Protein AF-A0A9D5G4S2-F1 (afdb_monomer_lite)

Foldseek 3Di:
DDDDDDDDDPPPPDDPPPPPPPPPPDPVFWDFPVVLLVVLQWDWDQDVVQCWIWTDAQPWIKIAHAPDQWIAIPNDIDGAPDDRWHDDPNTTIHGPSNSVVVNVSCVVGDNDPDPDDWDADDADAFFFGTWDWDDRPPFQKIKIKGFHHAFWKKKKWKWFALDPPDDIDTQFIDIWTAHRRRIIIDMTGNDPPDGPGQKMKMWMGTDPDPGTDIDIDGDDDDPVPPDDVVNVPDPDD

pLDDT: mean 72.06, std 18.7, range [35.31, 95.88]

Radius of gyration: 28.54 Å; chains: 1; bounding box: 60×88×101 Å

Structure (mmCIF, N/CA/C/O backbone):
data_AF-A0A9D5G4S2-F1
#
_entry.id   AF-A0A9D5G4S2-F1
#
loop_
_atom_site.group_PDB
_atom_site.id
_atom_site.type_symbol
_atom_site.label_atom_id
_atom_site.label_alt_id
_atom_site.label_comp_id
_atom_site.label_asym_id
_atom_site.label_entity_id
_atom_site.label_seq_id
_atom_site.pdbx_PDB_ins_code
_atom_site.Cartn_x
_atom_site.Cartn_y
_atom_site.Cartn_z
_atom_site.occupancy
_atom_site.B_iso_or_equiv
_atom_site.auth_seq_id
_atom_site.auth_comp_id
_atom_site.auth_asym_id
_atom_site.auth_atom_id
_atom_site.pdbx_PDB_model_num
ATOM 1 N N . MET A 1 1 ? 38.090 -45.562 -79.564 1.00 37.50 1 MET A N 1
ATOM 2 C CA . MET A 1 1 ? 38.486 -44.226 -79.054 1.00 37.50 1 MET A CA 1
ATOM 3 C C . MET A 1 1 ? 37.208 -43.396 -78.975 1.00 37.50 1 MET A C 1
ATOM 5 O O . MET A 1 1 ? 36.540 -43.338 -79.986 1.00 37.50 1 MET A O 1
ATOM 9 N N . ASN A 1 2 ? 36.729 -42.796 -77.885 1.00 40.62 2 ASN A N 1
ATOM 10 C CA . ASN A 1 2 ? 37.206 -42.615 -76.518 1.00 40.62 2 ASN A CA 1
ATOM 11 C C . ASN A 1 2 ? 36.000 -42.245 -75.615 1.00 40.62 2 ASN A C 1
ATOM 13 O O . ASN A 1 2 ? 35.209 -41.401 -76.009 1.00 40.62 2 ASN A O 1
ATOM 17 N N . ARG A 1 3 ? 35.988 -42.816 -74.396 1.00 41.66 3 ARG A N 1
ATOM 18 C CA . ARG A 1 3 ? 35.534 -42.274 -73.085 1.00 41.66 3 ARG A CA 1
ATOM 19 C C . ARG A 1 3 ? 34.024 -42.013 -72.869 1.00 41.66 3 ARG A C 1
ATOM 21 O O . ARG A 1 3 ? 33.430 -41.198 -73.550 1.00 41.66 3 ARG A O 1
ATOM 28 N N . LEU A 1 4 ? 33.329 -42.760 -71.992 1.00 54.97 4 LEU A N 1
ATOM 29 C CA . LEU A 1 4 ? 33.328 -42.729 -70.504 1.00 54.97 4 LEU A CA 1
ATOM 30 C C . LEU A 1 4 ? 33.087 -41.334 -69.919 1.00 54.97 4 LEU A C 1
ATOM 32 O O . LEU A 1 4 ? 33.991 -40.518 -70.033 1.00 54.97 4 LEU A O 1
ATOM 36 N N . THR A 1 5 ? 31.968 -41.122 -69.206 1.00 49.06 5 THR A N 1
ATOM 37 C CA . THR A 1 5 ? 31.832 -40.678 -67.783 1.00 49.06 5 THR A CA 1
ATOM 38 C C . THR A 1 5 ? 30.393 -40.180 -67.517 1.00 49.06 5 THR A C 1
ATOM 40 O O . THR A 1 5 ? 29.834 -39.498 -68.362 1.00 49.06 5 THR A O 1
ATOM 43 N N . ARG A 1 6 ? 29.669 -40.739 -66.522 1.00 45.88 6 ARG A N 1
ATOM 44 C CA . ARG A 1 6 ? 29.414 -40.194 -65.153 1.00 45.88 6 ARG A CA 1
ATOM 45 C C . ARG A 1 6 ? 28.646 -38.853 -65.192 1.00 45.88 6 ARG A C 1
ATOM 47 O O . ARG A 1 6 ? 28.987 -38.003 -65.987 1.00 45.88 6 ARG A O 1
ATOM 54 N N . SER A 1 7 ? 27.644 -38.531 -64.381 1.00 42.78 7 SER A N 1
ATOM 55 C CA . SER A 1 7 ? 27.222 -38.979 -63.056 1.00 42.78 7 SER A CA 1
ATOM 56 C C . SER A 1 7 ? 25.805 -38.450 -62.786 1.00 42.78 7 SER A C 1
ATOM 58 O O . SER A 1 7 ? 25.340 -37.520 -63.438 1.00 42.78 7 SER A O 1
ATOM 60 N N . ALA A 1 8 ? 25.161 -39.043 -61.785 1.00 54.41 8 ALA A N 1
ATOM 61 C CA . ALA A 1 8 ? 23.884 -38.647 -61.210 1.00 54.41 8 ALA A CA 1
ATOM 62 C C . ALA A 1 8 ? 23.871 -37.223 -60.622 1.00 54.41 8 ALA A C 1
ATOM 64 O O . ALA A 1 8 ? 24.882 -36.750 -60.109 1.00 54.41 8 ALA A O 1
ATOM 65 N N . ALA A 1 9 ? 22.682 -36.620 -60.571 1.00 49.28 9 ALA A N 1
ATOM 66 C CA . ALA A 1 9 ? 22.306 -35.668 -59.530 1.00 49.28 9 ALA A CA 1
ATOM 67 C C . ALA A 1 9 ? 20.789 -35.773 -59.304 1.00 49.28 9 ALA A C 1
ATOM 69 O O . ALA A 1 9 ? 19.988 -35.183 -60.021 1.00 49.28 9 ALA A O 1
ATOM 70 N N . ILE A 1 10 ? 20.399 -36.593 -58.328 1.00 56.16 10 ILE A N 1
ATOM 71 C CA . ILE A 1 10 ? 19.044 -36.607 -57.773 1.00 56.16 10 ILE A CA 1
ATOM 72 C C . ILE A 1 10 ? 18.965 -35.387 -56.854 1.00 56.16 10 ILE A C 1
ATOM 74 O O . ILE A 1 10 ? 19.546 -35.378 -55.770 1.00 56.16 10 ILE A O 1
ATOM 78 N N . THR A 1 11 ? 18.304 -34.327 -57.311 1.00 52.91 11 THR A N 1
ATOM 79 C CA . THR A 1 11 ? 18.038 -33.134 -56.504 1.00 52.91 11 THR A CA 1
ATOM 80 C C . THR A 1 11 ? 16.869 -33.426 -55.568 1.00 52.91 11 THR A C 1
ATOM 82 O O . THR A 1 11 ? 15.713 -33.161 -55.887 1.00 52.91 11 THR A O 1
ATOM 85 N N . SER A 1 12 ? 17.162 -34.002 -54.404 1.00 50.03 12 SER A N 1
ATOM 86 C CA . SER A 1 12 ? 16.210 -34.056 -53.294 1.00 50.03 12 SER A CA 1
ATOM 87 C C . SER A 1 12 ? 16.109 -32.664 -52.671 1.00 50.03 12 SER A C 1
ATOM 89 O O . SER A 1 12 ? 16.966 -32.265 -51.884 1.00 50.03 12 SER A O 1
ATOM 91 N N . LEU A 1 13 ? 15.078 -31.903 -53.042 1.00 50.34 13 LEU A N 1
ATOM 92 C CA . LEU A 1 13 ? 14.730 -30.657 -52.366 1.00 50.34 13 LEU A CA 1
ATOM 93 C C . LEU A 1 13 ? 14.069 -31.020 -51.027 1.00 50.34 13 LEU A C 1
ATOM 95 O O . LEU A 1 13 ? 12.900 -31.392 -50.973 1.00 50.34 13 LEU A O 1
ATOM 99 N N . ALA A 1 14 ? 14.842 -30.973 -49.944 1.00 51.44 14 ALA A N 1
ATOM 100 C CA . ALA A 1 14 ? 14.313 -31.099 -48.595 1.00 51.44 14 ALA A CA 1
ATOM 101 C C . ALA A 1 14 ? 13.537 -29.819 -48.245 1.00 51.44 14 ALA A C 1
ATOM 103 O O . ALA A 1 14 ? 14.123 -28.775 -47.967 1.00 51.44 14 ALA A O 1
ATOM 104 N N . THR A 1 15 ? 12.208 -29.891 -48.269 1.00 52.44 15 THR A N 1
ATOM 105 C CA . THR A 1 15 ? 11.327 -28.902 -47.640 1.00 52.44 15 THR A CA 1
ATOM 106 C C . THR A 1 15 ? 11.559 -28.922 -46.131 1.00 52.44 15 THR A C 1
ATOM 108 O O . THR A 1 15 ? 11.105 -29.828 -45.433 1.00 52.44 15 THR A O 1
ATOM 111 N N . LEU A 1 16 ? 12.294 -27.928 -45.628 1.00 51.00 16 LEU A N 1
ATOM 112 C CA . LEU A 1 16 ? 12.433 -27.664 -44.200 1.00 51.00 16 LEU A CA 1
ATOM 113 C C . LEU A 1 16 ? 11.133 -27.013 -43.705 1.00 51.00 16 LEU A C 1
ATOM 115 O O . LEU A 1 16 ? 10.939 -25.803 -43.809 1.00 51.00 16 LEU A O 1
ATOM 119 N N . SER A 1 17 ? 10.216 -27.827 -43.190 1.00 50.75 17 SER A N 1
ATOM 120 C CA . SER A 1 17 ? 9.044 -27.352 -42.455 1.00 50.75 17 SER A CA 1
ATOM 121 C C . SER A 1 17 ? 9.506 -26.791 -41.111 1.00 50.75 17 SER A C 1
ATOM 123 O O . SER A 1 17 ? 9.609 -27.520 -40.125 1.00 50.75 17 SER A O 1
ATOM 125 N N . VAL A 1 18 ? 9.823 -25.496 -41.061 1.00 55.72 18 VAL A N 1
ATOM 126 C CA . VAL A 1 18 ? 10.020 -24.788 -39.793 1.00 55.72 18 VAL A CA 1
ATOM 127 C C . VAL A 1 18 ? 8.650 -24.678 -39.129 1.00 55.72 18 VAL A C 1
ATOM 129 O O . VAL A 1 18 ? 7.860 -23.787 -39.432 1.00 55.72 18 VAL A O 1
ATOM 132 N N . LEU A 1 19 ? 8.348 -25.626 -38.241 1.00 47.62 19 LEU A N 1
ATOM 133 C CA . LEU A 1 19 ? 7.281 -25.485 -37.261 1.00 47.62 19 LEU A CA 1
ATOM 134 C C . LEU A 1 19 ? 7.662 -24.306 -36.363 1.00 47.62 19 LEU A C 1
ATOM 136 O O . LEU A 1 19 ? 8.442 -24.444 -35.421 1.00 47.62 19 LEU A O 1
ATOM 140 N N . ALA A 1 20 ? 7.139 -23.127 -36.691 1.00 50.31 20 ALA A N 1
ATOM 141 C CA . ALA A 1 20 ? 7.079 -22.007 -35.775 1.00 50.31 20 ALA A CA 1
ATOM 142 C C . ALA A 1 20 ? 6.153 -22.418 -34.626 1.00 50.31 20 ALA A C 1
ATOM 144 O O . ALA A 1 20 ? 4.942 -22.209 -34.662 1.00 50.31 20 ALA A O 1
ATOM 145 N N . SER A 1 21 ? 6.727 -23.065 -33.616 1.00 45.62 21 SER A N 1
ATOM 146 C CA . SER A 1 21 ? 6.100 -23.238 -32.316 1.00 45.62 21 SER A CA 1
ATOM 147 C C . SER A 1 21 ? 5.949 -21.850 -31.709 1.00 45.62 21 SER A C 1
ATOM 149 O O . SER A 1 21 ? 6.831 -21.368 -31.001 1.00 45.62 21 SER A O 1
ATOM 151 N N . SER A 1 22 ? 4.844 -21.175 -32.020 1.00 48.06 22 SER A N 1
ATOM 152 C CA . SER A 1 22 ? 4.373 -20.038 -31.244 1.00 48.06 22 SER A CA 1
ATOM 153 C C . SER A 1 22 ? 4.120 -20.561 -29.835 1.00 48.06 22 SER A C 1
ATOM 155 O O . SER A 1 22 ? 3.078 -21.155 -29.555 1.00 48.06 22 SER A O 1
ATOM 157 N N . ALA A 1 23 ? 5.119 -20.420 -28.966 1.00 47.09 23 ALA A N 1
ATOM 158 C CA . ALA A 1 23 ? 4.964 -20.660 -27.550 1.00 47.09 23 ALA A CA 1
ATOM 159 C C . ALA A 1 23 ? 3.847 -19.730 -27.073 1.00 47.09 23 ALA A C 1
ATOM 161 O O . ALA A 1 23 ? 4.025 -18.518 -26.961 1.00 47.09 23 ALA A O 1
ATOM 162 N N . ARG A 1 24 ? 2.661 -20.301 -26.853 1.00 42.88 24 ARG A N 1
ATOM 163 C CA . ARG A 1 24 ? 1.633 -19.683 -26.027 1.00 42.88 24 ARG A CA 1
ATOM 164 C C . ARG A 1 24 ? 2.282 -19.515 -24.657 1.00 42.88 24 ARG A C 1
ATOM 166 O O . ARG A 1 24 ? 2.410 -20.496 -23.932 1.00 42.88 24 ARG A O 1
ATOM 173 N N . ALA A 1 25 ? 2.768 -18.314 -24.346 1.00 44.22 25 ALA A N 1
ATOM 174 C CA . ALA A 1 25 ? 3.107 -17.941 -22.982 1.00 44.22 25 ALA A CA 1
ATOM 175 C C . ALA A 1 25 ? 1.816 -18.123 -22.174 1.00 44.22 25 ALA A C 1
ATOM 177 O O . ALA A 1 25 ? 0.841 -17.397 -22.370 1.00 44.22 25 ALA A O 1
ATOM 178 N N . SER A 1 26 ? 1.758 -19.233 -21.439 1.00 47.50 26 SER A N 1
ATOM 179 C CA . SER A 1 26 ? 0.523 -19.767 -20.877 1.00 47.50 26 SER A CA 1
ATOM 180 C C . SER A 1 26 ? -0.013 -18.819 -19.814 1.00 47.50 26 SER A C 1
ATOM 182 O O . SER A 1 26 ? 0.741 -18.275 -19.007 1.00 47.50 26 SER A O 1
ATOM 184 N N . ALA A 1 27 ? -1.336 -18.689 -19.759 1.00 51.09 27 ALA A N 1
ATOM 185 C CA . ALA A 1 27 ? -2.060 -17.995 -18.700 1.00 51.09 27 ALA A CA 1
ATOM 186 C C . ALA A 1 27 ? -1.763 -18.544 -17.277 1.00 51.09 27 ALA A C 1
ATOM 188 O O . ALA A 1 27 ? -2.175 -17.925 -16.296 1.00 51.09 27 ALA A O 1
ATOM 189 N N . ASP A 1 28 ? -1.019 -19.654 -17.171 1.00 56.34 28 ASP A N 1
ATOM 190 C CA . ASP A 1 28 ? -0.592 -20.336 -15.939 1.00 56.34 28 ASP A CA 1
ATOM 191 C C . ASP A 1 28 ? 0.575 -19.670 -15.176 1.00 56.34 28 ASP A C 1
ATOM 193 O O . ASP A 1 28 ? 0.888 -20.082 -14.054 1.00 56.34 28 ASP A O 1
ATOM 197 N N . ASP A 1 29 ? 1.223 -18.642 -15.739 1.00 76.50 29 ASP A N 1
ATOM 198 C CA . ASP A 1 29 ? 2.361 -17.953 -15.096 1.00 76.50 29 ASP A CA 1
ATOM 199 C C . ASP A 1 29 ? 2.026 -16.601 -14.455 1.00 76.50 29 ASP A C 1
ATOM 201 O O . ASP A 1 29 ? 2.896 -15.945 -13.873 1.00 76.50 29 ASP A O 1
ATOM 205 N N . ALA A 1 30 ? 0.758 -16.204 -14.514 1.00 86.69 30 ALA A N 1
ATOM 206 C CA . ALA A 1 30 ? 0.276 -14.946 -13.971 1.00 86.69 30 ALA A CA 1
ATOM 207 C C . ALA A 1 30 ? -0.192 -15.110 -12.512 1.00 86.69 30 ALA A C 1
ATOM 209 O O . ALA A 1 30 ? -1.186 -15.779 -12.222 1.00 86.69 30 ALA A O 1
ATOM 210 N N . LEU A 1 31 ? 0.512 -14.463 -11.585 1.00 93.00 31 LEU A N 1
ATOM 211 C CA . LEU A 1 31 ? 0.238 -14.454 -10.149 1.00 93.00 31 LEU A CA 1
ATOM 212 C C . LEU A 1 31 ? -0.410 -13.138 -9.719 1.00 93.00 31 LEU A C 1
ATOM 214 O O . LEU A 1 31 ? 0.049 -12.071 -10.109 1.00 93.00 31 LEU A O 1
ATOM 218 N N . SER A 1 32 ? -1.420 -13.215 -8.852 1.00 94.06 32 SER A N 1
ATOM 219 C CA . SER A 1 32 ? -2.007 -12.042 -8.189 1.00 94.06 32 SER A CA 1
ATOM 220 C C . SER A 1 32 ? -0.962 -11.331 -7.321 1.00 94.06 32 SER A C 1
ATOM 222 O O . SER A 1 32 ? -0.345 -11.942 -6.438 1.00 94.06 32 SER A O 1
ATOM 224 N N . LEU A 1 33 ? -0.788 -10.030 -7.546 1.00 91.62 33 LEU A N 1
ATOM 225 C CA . LEU A 1 33 ? 0.159 -9.187 -6.827 1.00 91.62 33 LEU A CA 1
ATOM 226 C C . LEU A 1 33 ? -0.257 -9.021 -5.362 1.00 91.62 33 LEU A C 1
ATOM 228 O O . LEU A 1 33 ? 0.602 -9.052 -4.484 1.00 91.62 33 LEU A O 1
ATOM 232 N N . THR A 1 34 ? -1.562 -8.987 -5.071 1.00 89.62 34 THR A N 1
ATOM 233 C CA . THR A 1 34 ? -2.079 -9.020 -3.693 1.00 89.62 34 THR A CA 1
ATOM 234 C C . THR A 1 34 ? -1.660 -10.293 -2.946 1.00 89.62 34 THR A C 1
ATOM 236 O O . THR A 1 34 ? -1.322 -10.258 -1.758 1.00 89.62 34 THR A O 1
ATOM 239 N N . ARG A 1 35 ? -1.673 -11.458 -3.612 1.00 89.69 35 ARG A N 1
ATOM 240 C CA . ARG A 1 35 ? -1.201 -12.717 -3.008 1.00 89.69 35 ARG A CA 1
ATOM 241 C C . ARG A 1 35 ? 0.312 -12.692 -2.789 1.00 89.69 35 ARG A C 1
ATOM 243 O O . ARG A 1 35 ? 0.765 -13.092 -1.718 1.00 89.69 35 ARG A O 1
ATOM 250 N N . VAL A 1 36 ? 1.072 -12.208 -3.772 1.00 92.06 36 VAL A N 1
ATOM 251 C CA . VAL A 1 36 ? 2.534 -12.064 -3.678 1.00 92.06 36 VAL A CA 1
ATOM 252 C C . VAL A 1 36 ? 2.920 -11.144 -2.519 1.00 92.06 36 VAL A C 1
ATOM 254 O O . VAL A 1 36 ? 3.774 -11.508 -1.714 1.00 92.06 36 VAL A O 1
ATOM 257 N N . ALA A 1 37 ? 2.251 -9.998 -2.386 1.00 90.00 37 ALA A N 1
ATOM 258 C CA . ALA A 1 37 ? 2.486 -9.036 -1.317 1.00 90.00 37 ALA A CA 1
ATOM 259 C C . ALA A 1 37 ? 2.325 -9.682 0.064 1.00 90.00 37 ALA A C 1
ATOM 261 O O . ALA A 1 37 ? 3.260 -9.668 0.863 1.00 90.00 37 ALA A O 1
ATOM 262 N N . ARG A 1 38 ? 1.191 -10.359 0.296 1.00 86.12 38 ARG A N 1
ATOM 263 C CA . ARG A 1 38 ? 0.921 -11.083 1.548 1.00 86.12 38 ARG A CA 1
ATOM 264 C C . ARG A 1 38 ? 1.949 -12.172 1.834 1.00 86.12 38 ARG A C 1
ATOM 266 O O . ARG A 1 38 ? 2.437 -12.260 2.954 1.00 86.12 38 ARG A O 1
ATOM 273 N N . GLN A 1 39 ? 2.306 -12.977 0.831 1.00 87.62 39 GLN A N 1
ATOM 274 C CA . GLN A 1 39 ? 3.289 -14.052 0.993 1.00 87.62 39 GLN A CA 1
ATOM 275 C C . GLN A 1 39 ? 4.668 -13.517 1.389 1.00 87.62 39 GLN A C 1
ATOM 277 O O . GLN A 1 39 ? 5.397 -14.167 2.136 1.00 87.62 39 GLN A O 1
ATOM 282 N N . LEU A 1 40 ? 5.043 -12.356 0.860 1.00 86.44 40 LEU A N 1
ATOM 283 C CA . LEU A 1 40 ? 6.342 -11.756 1.115 1.00 86.44 40 LEU A CA 1
ATOM 284 C C . LEU A 1 40 ? 6.339 -10.841 2.346 1.00 86.44 40 LEU A C 1
ATOM 286 O O . LEU A 1 40 ? 7.421 -10.476 2.788 1.00 86.44 40 LEU A O 1
ATOM 290 N N . GLY A 1 41 ? 5.181 -10.482 2.905 1.00 82.31 41 GLY A N 1
ATOM 291 C CA . GLY A 1 41 ? 5.074 -9.534 4.019 1.00 82.31 41 GLY A CA 1
ATOM 292 C C . GLY A 1 41 ? 5.145 -8.064 3.589 1.00 82.31 41 GLY A C 1
ATOM 293 O O . GLY A 1 41 ? 5.612 -7.224 4.352 1.00 82.31 41 GLY A O 1
ATOM 294 N N . PHE A 1 42 ? 4.731 -7.750 2.359 1.00 83.62 42 PHE A N 1
ATOM 295 C CA . PHE A 1 42 ? 4.453 -6.378 1.937 1.00 83.62 42 PHE A CA 1
ATOM 296 C C . PHE A 1 42 ? 3.003 -6.004 2.251 1.00 83.62 42 PHE A C 1
ATOM 298 O O . PHE A 1 42 ? 2.085 -6.808 2.077 1.00 83.62 42 PHE A O 1
ATOM 305 N N . HIS A 1 43 ? 2.803 -4.750 2.632 1.00 81.50 43 HIS A N 1
ATOM 306 C CA . HIS A 1 43 ? 1.509 -4.098 2.619 1.00 81.50 43 HIS A CA 1
ATOM 307 C C . HIS A 1 43 ? 1.113 -3.759 1.177 1.00 81.50 43 HIS A C 1
ATOM 309 O O . HIS A 1 43 ? 1.896 -3.140 0.461 1.00 81.50 43 HIS A O 1
ATOM 315 N N . TYR A 1 44 ? -0.084 -4.157 0.754 1.00 89.44 44 TYR A N 1
ATOM 316 C CA . TYR A 1 44 ? -0.605 -3.919 -0.592 1.00 89.44 44 TYR A CA 1
ATOM 317 C C . TYR A 1 44 ? 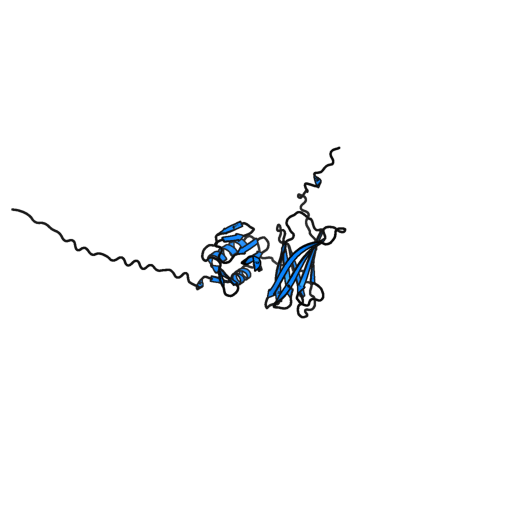-1.595 -2.751 -0.568 1.00 89.44 44 TYR A C 1
ATOM 319 O O . TYR A 1 44 ? -2.555 -2.786 0.196 1.00 89.44 44 TYR A O 1
ATOM 327 N N . SER A 1 45 ? -1.400 -1.747 -1.421 1.00 81.12 45 SER A N 1
ATOM 328 C CA . SER A 1 45 ? -2.345 -0.641 -1.604 1.00 81.12 45 SER A CA 1
ATOM 329 C C . SER A 1 45 ? -2.551 -0.344 -3.085 1.00 81.12 45 SER A C 1
ATOM 331 O O . SER A 1 45 ? -1.585 -0.174 -3.828 1.00 81.12 45 SER A O 1
ATOM 333 N N . TYR A 1 46 ? -3.807 -0.275 -3.523 1.00 79.94 46 TYR A N 1
ATOM 334 C CA . TYR A 1 46 ? -4.148 0.159 -4.876 1.00 79.94 46 TYR A CA 1
ATOM 335 C C . TYR A 1 46 ? -4.318 1.682 -4.905 1.00 79.94 46 TYR A C 1
ATOM 337 O O . TYR A 1 46 ? -5.061 2.244 -4.104 1.00 79.94 46 TYR A O 1
ATOM 345 N N . LEU A 1 47 ? -3.643 2.343 -5.843 1.00 78.12 47 LEU A N 1
ATOM 346 C CA . LEU A 1 47 ? -3.624 3.791 -6.037 1.00 78.12 47 LEU A CA 1
ATOM 347 C C . LEU A 1 47 ? -4.472 4.141 -7.274 1.00 78.12 47 LEU A C 1
ATOM 349 O O . LEU A 1 47 ? -3.953 4.135 -8.396 1.00 78.12 47 LEU A O 1
ATOM 353 N N . PRO A 1 48 ? -5.776 4.440 -7.116 1.00 65.69 48 PRO A N 1
ATOM 354 C CA . PRO A 1 48 ? -6.696 4.578 -8.246 1.00 65.69 48 PRO A CA 1
ATOM 355 C C . PRO A 1 48 ? -6.367 5.765 -9.160 1.00 65.69 48 PRO A C 1
ATOM 357 O O . PRO A 1 48 ? -6.503 5.648 -10.373 1.00 65.69 48 PRO A O 1
ATOM 360 N N . PHE A 1 49 ? -5.892 6.885 -8.606 1.00 65.50 49 PHE A N 1
ATOM 361 C CA . PHE A 1 49 ? -5.539 8.080 -9.388 1.00 65.50 49 PHE A CA 1
ATOM 362 C C . PHE A 1 49 ? -4.281 7.896 -10.237 1.00 65.50 49 PHE A C 1
ATOM 364 O O . PHE A 1 49 ? -4.127 8.534 -11.274 1.00 65.50 49 PHE A O 1
ATOM 371 N N . GLU A 1 50 ? -3.390 7.009 -9.805 1.00 67.69 50 GLU A N 1
ATOM 372 C CA . GLU A 1 50 ? -2.142 6.711 -10.499 1.00 67.69 50 GLU A CA 1
ATOM 373 C C . GLU A 1 50 ? -2.232 5.462 -11.376 1.00 67.69 50 GLU A C 1
ATOM 375 O O . GLU A 1 50 ? -1.280 5.161 -12.101 1.00 67.69 50 GLU A O 1
ATOM 380 N N . ASN A 1 51 ? -3.358 4.741 -11.299 1.00 81.81 51 ASN A N 1
ATOM 381 C CA . ASN A 1 51 ? -3.525 3.399 -11.844 1.00 81.81 51 ASN A CA 1
ATOM 382 C C . ASN A 1 51 ? -2.313 2.519 -11.492 1.00 81.81 51 ASN A C 1
ATOM 384 O O . ASN A 1 51 ? -1.615 2.008 -12.366 1.00 81.81 51 ASN A O 1
ATOM 388 N N . ALA A 1 52 ? -2.002 2.433 -10.198 1.00 85.81 52 ALA A N 1
ATOM 389 C CA . ALA A 1 52 ? -0.801 1.775 -9.701 1.00 85.81 52 ALA A CA 1
ATOM 390 C C . ALA A 1 52 ? -1.096 0.932 -8.460 1.00 85.81 52 ALA A C 1
ATOM 392 O O . ALA A 1 52 ? -2.089 1.133 -7.768 1.00 85.81 52 ALA A O 1
ATOM 393 N N . VAL A 1 53 ? -0.201 0.005 -8.149 1.00 89.50 53 VAL A N 1
ATOM 394 C CA . VAL A 1 53 ? -0.148 -0.706 -6.873 1.00 89.50 53 VAL A CA 1
ATOM 395 C C . VAL A 1 53 ? 1.121 -0.303 -6.151 1.00 89.50 53 VAL A C 1
ATOM 397 O O . VAL A 1 53 ? 2.203 -0.376 -6.724 1.00 89.50 53 VAL A O 1
ATOM 400 N N . SER A 1 54 ? 0.989 0.061 -4.883 1.00 86.06 54 SER A N 1
ATOM 401 C CA . SER A 1 54 ? 2.101 0.231 -3.959 1.00 86.06 54 SER A CA 1
ATOM 402 C C . SER A 1 54 ? 2.233 -1.004 -3.070 1.00 86.06 54 SER A C 1
ATOM 404 O O . SER A 1 54 ? 1.272 -1.433 -2.426 1.00 86.06 54 SER A O 1
ATOM 406 N N . LEU A 1 55 ? 3.431 -1.581 -3.046 1.00 86.94 55 LEU A N 1
ATOM 407 C CA . LEU A 1 55 ? 3.854 -2.614 -2.115 1.00 86.94 55 LEU A CA 1
ATOM 408 C C . LEU A 1 55 ? 4.841 -1.991 -1.136 1.00 86.94 55 LEU A C 1
ATOM 410 O O . LEU A 1 55 ? 5.961 -1.651 -1.514 1.00 86.94 55 LEU A O 1
ATOM 414 N N . ALA A 1 56 ? 4.440 -1.854 0.120 1.00 82.38 56 ALA A N 1
ATOM 415 C CA . ALA A 1 56 ? 5.244 -1.182 1.131 1.00 82.38 56 ALA A CA 1
ATOM 416 C C . ALA A 1 56 ? 5.698 -2.150 2.224 1.00 82.38 56 ALA A C 1
ATOM 418 O O . ALA A 1 56 ? 4.946 -3.004 2.692 1.00 82.38 56 ALA A O 1
ATOM 419 N N . ARG A 1 57 ? 6.946 -2.006 2.650 1.00 78.44 57 ARG A N 1
ATOM 420 C CA . ARG A 1 57 ? 7.526 -2.633 3.839 1.00 78.44 57 ARG A CA 1
ATOM 421 C C . ARG A 1 57 ? 8.518 -1.633 4.440 1.00 78.44 57 ARG A C 1
ATOM 423 O O . ARG A 1 57 ? 9.044 -0.811 3.694 1.00 78.44 57 ARG A O 1
ATOM 430 N N . PRO A 1 58 ? 8.808 -1.669 5.751 1.00 75.00 58 PRO A N 1
ATOM 431 C CA . PRO A 1 58 ? 9.892 -0.868 6.315 1.00 75.00 58 PRO A CA 1
ATOM 432 C C . PRO A 1 58 ? 11.168 -0.914 5.459 1.00 75.00 58 PRO A C 1
ATOM 434 O O . PRO A 1 58 ? 11.694 -1.993 5.204 1.00 75.00 58 PRO A O 1
ATOM 437 N N . GLY A 1 59 ? 11.627 0.249 4.990 1.00 70.50 59 GLY A N 1
ATOM 438 C CA . GLY A 1 59 ? 12.831 0.411 4.166 1.00 70.50 59 GLY A CA 1
ATOM 439 C C . GLY A 1 59 ? 12.657 0.180 2.657 1.00 70.50 59 GLY A C 1
ATOM 440 O O . GLY A 1 59 ? 13.581 0.472 1.897 1.00 70.50 59 GLY A O 1
ATOM 441 N N . ILE A 1 60 ? 11.493 -0.290 2.192 1.00 82.12 60 ILE A N 1
ATOM 442 C CA . ILE A 1 60 ? 11.244 -0.463 0.758 1.00 82.12 60 ILE A CA 1
ATOM 443 C C . ILE A 1 60 ? 9.795 -0.201 0.330 1.00 82.12 60 ILE A C 1
ATOM 445 O O . ILE A 1 60 ? 8.840 -0.781 0.848 1.00 82.12 60 ILE A O 1
ATOM 449 N N . VAL A 1 61 ? 9.649 0.626 -0.703 1.00 80.50 61 VAL A N 1
ATOM 450 C CA . VAL A 1 61 ? 8.395 0.870 -1.415 1.00 80.50 61 VAL A CA 1
ATOM 451 C C . VAL A 1 61 ? 8.577 0.493 -2.876 1.00 80.50 61 VAL A C 1
ATOM 453 O O . VAL A 1 61 ? 9.467 1.004 -3.555 1.00 80.50 61 VAL A O 1
ATOM 456 N N . VAL A 1 62 ? 7.715 -0.395 -3.361 1.00 90.00 62 VAL A N 1
ATOM 457 C CA . VAL A 1 62 ? 7.665 -0.808 -4.762 1.00 90.00 62 VAL A CA 1
ATOM 458 C C . VAL A 1 62 ? 6.353 -0.330 -5.365 1.00 90.00 62 VAL A C 1
ATOM 460 O O . VAL A 1 62 ? 5.285 -0.709 -4.896 1.00 90.00 62 VAL A O 1
ATOM 463 N N . VAL A 1 63 ? 6.418 0.468 -6.424 1.00 91.31 63 VAL A N 1
ATOM 464 C CA . VAL A 1 63 ? 5.252 0.929 -7.179 1.00 91.31 63 VAL A CA 1
ATOM 465 C C . VAL A 1 63 ? 5.209 0.219 -8.525 1.00 91.31 63 VAL A C 1
ATOM 467 O O . VAL A 1 63 ? 6.157 0.282 -9.307 1.00 91.31 63 VAL A O 1
ATOM 470 N N . VAL A 1 64 ? 4.091 -0.447 -8.799 1.00 94.94 64 VAL A N 1
ATOM 471 C CA . VAL A 1 64 ? 3.853 -1.244 -10.004 1.00 94.94 64 VAL A CA 1
ATOM 472 C C . VAL A 1 64 ? 2.668 -0.656 -10.758 1.00 94.94 64 VAL A C 1
ATOM 474 O O . VAL A 1 64 ? 1.569 -0.574 -10.214 1.00 94.94 64 VAL A O 1
ATOM 477 N N . ARG A 1 65 ? 2.870 -0.254 -12.015 1.00 95.88 65 ARG A N 1
ATOM 478 C CA . ARG A 1 65 ? 1.810 0.278 -12.883 1.00 95.88 65 ARG A CA 1
ATOM 479 C C . ARG A 1 65 ? 1.422 -0.776 -13.922 1.00 95.88 65 ARG A C 1
ATOM 481 O O . ARG A 1 65 ? 2.292 -1.221 -14.670 1.00 95.88 65 ARG A O 1
ATOM 488 N N . PRO A 1 66 ? 0.152 -1.202 -13.998 1.00 93.00 66 PRO A N 1
ATOM 489 C CA . PRO A 1 66 ? -0.290 -2.111 -15.045 1.00 93.00 66 PRO A CA 1
ATOM 490 C C . PRO A 1 66 ? -0.058 -1.521 -16.438 1.00 93.00 66 PRO A C 1
ATOM 492 O O . PRO A 1 66 ? -0.368 -0.358 -16.686 1.00 93.00 66 PRO A O 1
ATOM 495 N N . GLY A 1 67 ? 0.480 -2.330 -17.346 1.00 91.31 67 GLY A N 1
ATOM 496 C CA . GLY A 1 67 ? 0.855 -1.933 -18.702 1.00 91.31 67 GLY A CA 1
ATOM 497 C C . GLY A 1 67 ? 2.214 -1.234 -18.817 1.00 91.31 67 GLY A C 1
ATOM 498 O O . GLY A 1 67 ? 2.681 -1.042 -19.939 1.00 91.31 67 GLY A O 1
ATOM 499 N N . ASP A 1 68 ? 2.874 -0.885 -17.707 1.00 90.81 68 ASP A N 1
ATOM 500 C CA . ASP A 1 68 ? 4.223 -0.312 -17.730 1.00 90.81 68 ASP A CA 1
ATOM 501 C C . ASP A 1 68 ? 5.266 -1.445 -17.686 1.00 90.81 68 ASP A C 1
ATOM 503 O O . ASP A 1 68 ? 5.250 -2.263 -16.761 1.00 90.81 68 ASP A O 1
ATOM 507 N N . PRO A 1 69 ? 6.194 -1.532 -18.659 1.00 93.38 69 PRO A N 1
ATOM 508 C CA . PRO A 1 69 ? 7.292 -2.497 -18.613 1.00 93.38 69 PRO A CA 1
ATOM 509 C C . PRO A 1 69 ? 8.358 -2.144 -17.563 1.00 93.38 69 PRO A C 1
ATOM 511 O O . PRO A 1 69 ? 9.395 -2.804 -17.499 1.00 93.38 69 PRO A O 1
ATOM 514 N N . PHE A 1 70 ? 8.129 -1.114 -16.750 1.00 93.88 70 PHE A N 1
ATOM 515 C CA . PHE A 1 70 ? 8.973 -0.719 -15.636 1.00 93.88 70 PHE A CA 1
ATOM 516 C C . PHE A 1 70 ? 8.176 -0.649 -14.333 1.00 93.88 70 PHE A C 1
ATOM 518 O O . PHE A 1 70 ? 6.980 -0.363 -14.314 1.00 93.88 70 PHE A O 1
ATOM 525 N N . PHE A 1 71 ? 8.876 -0.840 -13.225 1.00 95.31 71 PHE A N 1
ATOM 526 C CA . PHE A 1 71 ? 8.382 -0.568 -11.883 1.00 95.31 71 PHE A CA 1
ATOM 527 C C . PHE A 1 71 ? 9.344 0.387 -11.172 1.00 95.31 71 PHE A C 1
ATOM 529 O O . PHE A 1 71 ? 10.465 0.605 -11.633 1.00 95.31 71 PHE A O 1
ATOM 536 N N . SER A 1 72 ? 8.913 0.977 -10.062 1.00 89.06 72 SER A N 1
ATOM 537 C CA . SER A 1 72 ? 9.780 1.816 -9.231 1.00 89.06 72 SER A CA 1
ATOM 538 C C . SER A 1 72 ? 10.022 1.142 -7.890 1.00 89.06 72 SER A C 1
ATOM 540 O O . SER A 1 72 ? 9.058 0.790 -7.223 1.00 89.06 72 SER A O 1
ATOM 542 N N . ALA A 1 73 ? 11.274 0.999 -7.467 1.00 88.12 73 ALA A N 1
ATOM 543 C CA . ALA A 1 73 ? 11.647 0.573 -6.119 1.00 88.12 73 ALA A CA 1
ATOM 544 C C . ALA A 1 73 ? 12.450 1.687 -5.446 1.00 88.12 73 ALA A C 1
ATOM 546 O O . ALA A 1 73 ? 13.517 2.047 -5.938 1.00 88.12 73 ALA A O 1
ATOM 547 N N . ASN A 1 74 ? 11.935 2.253 -4.349 1.00 80.44 74 ASN A N 1
ATOM 548 C CA . ASN A 1 74 ? 12.534 3.411 -3.668 1.00 80.44 74 ASN A CA 1
ATOM 549 C C . ASN A 1 74 ? 12.952 4.509 -4.664 1.00 80.44 74 ASN A C 1
ATOM 551 O O . ASN A 1 74 ? 14.111 4.908 -4.711 1.00 80.44 74 ASN A O 1
ATOM 555 N N . GLU A 1 75 ? 12.013 4.925 -5.521 1.00 79.38 75 GLU A N 1
ATOM 556 C CA . GLU A 1 75 ? 12.195 5.949 -6.570 1.00 79.38 75 GLU A CA 1
ATOM 557 C C . GLU A 1 75 ? 13.101 5.552 -7.749 1.00 79.38 75 GLU A C 1
ATOM 559 O O . GLU A 1 75 ? 13.108 6.226 -8.782 1.00 79.38 75 GLU A O 1
ATOM 564 N N . ARG A 1 76 ? 13.805 4.419 -7.675 1.00 80.81 76 ARG A N 1
ATOM 565 C CA . ARG A 1 76 ? 14.596 3.900 -8.789 1.00 80.81 76 ARG A CA 1
ATOM 566 C C . ARG A 1 76 ? 13.713 3.126 -9.757 1.00 80.81 76 ARG A C 1
ATOM 568 O O . ARG A 1 76 ? 13.051 2.167 -9.374 1.00 80.81 76 ARG A O 1
ATOM 575 N N . ARG A 1 77 ? 13.736 3.522 -11.030 1.00 90.06 77 ARG A N 1
ATOM 576 C CA . ARG A 1 77 ? 13.021 2.823 -12.102 1.00 90.06 77 ARG A CA 1
ATOM 577 C C . ARG A 1 77 ? 13.791 1.574 -12.532 1.00 90.06 77 ARG A C 1
ATOM 579 O O . ARG A 1 77 ? 14.947 1.675 -12.943 1.00 90.06 77 ARG A O 1
ATOM 586 N N . GLU A 1 78 ? 13.138 0.424 -12.474 1.00 90.25 78 GLU A N 1
ATOM 587 C CA . GLU A 1 78 ? 13.696 -0.887 -12.801 1.00 90.25 78 GLU A CA 1
ATOM 588 C C . GLU A 1 78 ? 12.822 -1.594 -13.854 1.00 90.25 78 GLU A C 1
ATOM 590 O O . GLU A 1 78 ? 11.608 -1.374 -13.904 1.00 90.25 78 GLU A O 1
ATOM 595 N N . PRO A 1 79 ? 13.416 -2.373 -14.773 1.00 93.50 79 PRO A N 1
ATOM 596 C CA . PRO A 1 79 ? 12.663 -3.077 -15.805 1.00 93.50 79 PRO A CA 1
ATOM 597 C C . PRO A 1 79 ? 11.922 -4.285 -15.222 1.00 93.50 79 PRO A C 1
ATOM 599 O O . PRO A 1 79 ? 12.472 -5.024 -14.417 1.00 93.50 79 PRO A O 1
ATOM 602 N N . VAL A 1 80 ? 10.699 -4.540 -15.684 1.00 91.94 80 VAL A N 1
ATOM 603 C CA . VAL A 1 80 ? 9.970 -5.769 -15.351 1.00 91.94 80 VAL A CA 1
ATOM 604 C C . VAL A 1 80 ? 10.462 -6.906 -16.243 1.00 91.94 80 VAL A C 1
ATOM 606 O O . VAL A 1 80 ? 10.336 -6.851 -17.468 1.00 91.94 80 VAL A O 1
ATOM 609 N N . PHE A 1 81 ? 10.966 -7.983 -15.641 1.00 87.88 81 PHE A N 1
ATOM 610 C CA . PHE A 1 81 ? 11.336 -9.185 -16.387 1.00 87.88 81 PHE A CA 1
ATOM 611 C C . PHE A 1 81 ? 10.154 -10.155 -16.547 1.00 87.88 81 PHE A C 1
ATOM 613 O O . PHE A 1 81 ? 9.543 -10.611 -15.573 1.00 87.88 81 PHE A O 1
ATOM 620 N N . GLY A 1 82 ? 9.875 -10.553 -17.791 1.00 87.69 82 GLY A N 1
ATOM 621 C CA . GLY A 1 82 ? 8.820 -11.507 -18.143 1.00 87.69 82 GLY A CA 1
ATOM 622 C C . GLY A 1 82 ? 7.542 -10.816 -18.621 1.00 87.69 82 GLY A C 1
ATOM 623 O O . GLY A 1 82 ? 7.591 -9.961 -19.498 1.00 87.69 82 GLY A O 1
ATOM 624 N N . MET A 1 83 ? 6.394 -11.228 -18.080 1.00 90.75 83 MET A N 1
ATOM 625 C CA . MET A 1 83 ? 5.095 -10.621 -18.391 1.00 90.75 83 MET A CA 1
ATOM 626 C C . MET A 1 83 ? 5.005 -9.213 -17.790 1.00 90.75 83 MET A C 1
ATOM 628 O O . MET A 1 83 ? 5.267 -9.042 -16.597 1.00 90.75 83 MET A O 1
ATOM 632 N N . VAL A 1 84 ? 4.601 -8.235 -18.605 1.00 93.44 84 VAL A N 1
ATOM 633 C CA . VAL A 1 84 ? 4.256 -6.881 -18.142 1.00 93.44 84 VAL A CA 1
ATOM 634 C C . VAL A 1 84 ? 3.092 -6.984 -17.146 1.00 93.44 84 VAL A C 1
ATOM 636 O O . VAL A 1 84 ? 2.199 -7.801 -17.370 1.00 93.44 84 VAL A O 1
ATOM 639 N N . PRO A 1 85 ? 3.068 -6.212 -16.044 1.00 94.62 85 PRO A N 1
ATOM 640 C CA . PRO A 1 85 ? 1.979 -6.290 -15.081 1.00 94.62 85 PRO A CA 1
ATOM 641 C C . PRO A 1 85 ? 0.644 -5.953 -15.749 1.00 94.62 85 PRO A C 1
ATOM 643 O O . PRO A 1 85 ? 0.533 -4.949 -16.446 1.00 94.62 85 PRO A O 1
ATOM 646 N N . GLU A 1 86 ? -0.381 -6.767 -15.529 1.00 94.12 86 GLU A N 1
ATOM 647 C CA . GLU A 1 86 ? -1.693 -6.590 -16.159 1.00 94.12 86 GLU A CA 1
ATOM 648 C C . GLU A 1 86 ? -2.781 -6.443 -15.105 1.00 94.12 86 GLU A C 1
ATOM 650 O O . GLU A 1 86 ? -2.839 -7.214 -14.150 1.00 94.12 86 GLU A O 1
ATOM 655 N N . TYR A 1 87 ? -3.682 -5.481 -15.292 1.00 92.31 87 TYR A N 1
ATOM 656 C CA . TYR A 1 87 ? -4.850 -5.343 -14.432 1.00 92.31 87 TYR A CA 1
ATOM 657 C C . TYR A 1 87 ? -5.985 -6.220 -14.962 1.00 92.31 87 TYR A C 1
ATOM 659 O O . TYR A 1 87 ? -6.492 -5.999 -16.062 1.00 92.31 87 TYR A O 1
ATOM 667 N N . ARG A 1 88 ? -6.394 -7.225 -14.188 1.00 91.19 88 ARG A N 1
ATOM 668 C CA . ARG A 1 88 ? -7.503 -8.126 -14.533 1.00 91.19 88 ARG A CA 1
ATOM 669 C C . ARG A 1 88 ? -8.148 -8.654 -13.261 1.00 91.19 88 ARG A C 1
ATOM 671 O O . ARG A 1 88 ? -7.479 -8.806 -12.250 1.00 91.19 88 ARG A O 1
ATOM 678 N N . GLN A 1 89 ? -9.446 -8.948 -13.297 1.00 86.31 89 GLN A N 1
ATOM 679 C CA . GLN A 1 89 ? -10.170 -9.489 -12.132 1.00 86.31 89 GLN A CA 1
ATOM 680 C C . GLN A 1 89 ? -9.968 -8.662 -10.841 1.00 86.31 89 GLN A C 1
ATOM 682 O O . GLN A 1 89 ? -9.847 -9.225 -9.757 1.00 86.31 89 GLN A O 1
ATOM 687 N N . ASN A 1 90 ? -9.937 -7.329 -10.971 1.00 83.50 90 ASN A N 1
ATOM 688 C CA . ASN A 1 90 ? -9.784 -6.374 -9.867 1.00 83.50 90 ASN A CA 1
ATOM 689 C C . ASN A 1 90 ? -8.443 -6.456 -9.101 1.00 83.50 90 ASN A C 1
ATOM 691 O O . ASN A 1 90 ? -8.360 -6.028 -7.952 1.00 83.50 90 ASN A O 1
ATOM 695 N N . ASP A 1 91 ? -7.395 -7.005 -9.719 1.00 89.56 91 ASP A N 1
ATOM 696 C CA . ASP A 1 91 ? -6.046 -7.082 -9.150 1.00 89.56 91 ASP A CA 1
ATOM 697 C C . ASP A 1 91 ? -4.993 -6.928 -10.258 1.00 89.56 91 ASP A C 1
ATOM 699 O O . ASP A 1 91 ? -5.288 -7.033 -11.454 1.00 89.56 91 ASP A O 1
ATOM 703 N N . VAL A 1 92 ? -3.749 -6.690 -9.858 1.00 92.31 92 VAL A N 1
ATOM 704 C CA . VAL A 1 92 ? -2.603 -6.701 -10.765 1.00 92.31 92 VAL A CA 1
ATOM 705 C C . VAL A 1 92 ? -2.024 -8.105 -10.807 1.00 92.31 92 VAL A C 1
ATOM 707 O O . VAL A 1 92 ? -1.757 -8.714 -9.776 1.00 92.31 92 VAL A O 1
ATOM 710 N N . TYR A 1 93 ? -1.824 -8.633 -12.005 1.00 95.81 93 TYR A N 1
ATOM 711 C CA . TYR A 1 93 ? -1.217 -9.930 -12.240 1.00 95.81 93 TYR A CA 1
ATOM 712 C C . TYR A 1 93 ? 0.189 -9.751 -12.791 1.00 95.81 93 TYR A C 1
ATOM 714 O O . TYR A 1 93 ? 0.418 -8.956 -13.699 1.00 95.81 93 TYR A O 1
ATOM 722 N N . VAL A 1 94 ? 1.132 -10.506 -12.238 1.00 95.31 94 VAL A N 1
ATOM 723 C CA . VAL A 1 94 ? 2.562 -10.411 -12.541 1.00 95.31 94 VAL A CA 1
ATOM 724 C C . VAL A 1 94 ? 3.160 -11.783 -12.826 1.00 95.31 94 VAL A C 1
ATOM 726 O O . VAL A 1 94 ? 2.581 -12.810 -12.477 1.00 95.31 94 VAL A O 1
ATOM 729 N N . SER A 1 95 ? 4.332 -11.814 -13.450 1.00 94.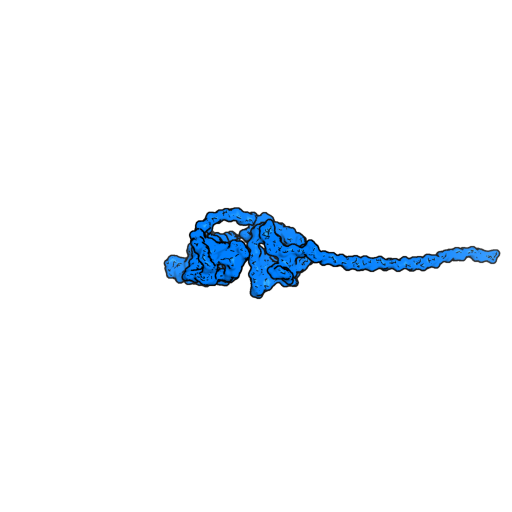44 95 SER A N 1
ATOM 730 C CA . SER A 1 95 ? 5.070 -13.052 -13.704 1.00 94.44 95 SER A CA 1
ATOM 731 C C . SER A 1 95 ? 5.730 -13.615 -12.434 1.00 94.44 95 SER A C 1
ATOM 733 O O . SER A 1 95 ? 6.012 -12.904 -11.464 1.00 94.44 95 SER A O 1
ATOM 735 N N . ARG A 1 96 ? 6.070 -14.910 -12.448 1.00 92.00 96 ARG A N 1
ATOM 736 C CA . ARG A 1 96 ? 6.898 -15.531 -11.391 1.00 92.00 96 ARG A CA 1
ATOM 737 C C . ARG A 1 96 ? 8.312 -14.947 -11.302 1.00 92.00 96 ARG A C 1
ATOM 739 O O . ARG A 1 96 ? 8.887 -14.917 -10.210 1.00 92.00 96 ARG A O 1
ATOM 746 N N . SER A 1 97 ? 8.879 -14.512 -12.428 1.00 91.56 97 SER A N 1
ATOM 747 C CA . SER A 1 97 ? 10.178 -13.829 -12.465 1.00 91.56 97 SER A CA 1
ATOM 748 C C . SER A 1 97 ? 10.106 -12.514 -11.699 1.00 91.56 97 SER A C 1
ATOM 750 O O . SER A 1 97 ? 10.914 -12.307 -10.797 1.00 91.56 97 SER A O 1
ATOM 752 N N . PHE A 1 98 ? 9.065 -11.714 -11.943 1.00 93.25 98 PHE A N 1
ATOM 753 C CA . PHE A 1 98 ? 8.829 -10.477 -11.205 1.00 93.25 98 PHE A CA 1
ATOM 754 C C . PHE A 1 98 ? 8.617 -10.725 -9.705 1.00 93.25 98 PHE A C 1
ATOM 756 O O . PHE A 1 98 ? 9.209 -10.058 -8.867 1.00 93.25 98 PHE A O 1
ATOM 763 N N . MET A 1 99 ? 7.857 -11.757 -9.320 1.00 93.00 99 MET A N 1
ATOM 764 C CA . MET A 1 99 ? 7.742 -12.145 -7.904 1.00 93.00 99 MET A CA 1
ATOM 765 C C . MET A 1 99 ? 9.115 -12.432 -7.265 1.00 93.00 99 MET A C 1
ATOM 767 O O . MET A 1 99 ? 9.350 -12.081 -6.107 1.00 93.00 99 MET A O 1
ATOM 771 N N . SER A 1 100 ? 10.010 -13.107 -7.989 1.00 91.75 100 SER A N 1
ATOM 772 C CA . SER A 1 100 ? 11.349 -13.439 -7.484 1.00 91.75 100 SER A CA 1
ATOM 773 C C . SER A 1 100 ? 12.215 -12.190 -7.315 1.00 91.75 100 SER A C 1
ATOM 775 O O . SER A 1 100 ? 12.968 -12.103 -6.348 1.00 91.75 100 SER A O 1
ATOM 777 N N . GLU A 1 101 ? 12.043 -11.210 -8.197 1.00 91.56 101 GLU A N 1
ATOM 778 C CA . GLU A 1 101 ? 12.661 -9.887 -8.115 1.00 91.56 101 GLU A CA 1
ATOM 779 C C . GLU A 1 101 ? 12.159 -9.101 -6.896 1.00 91.56 101 GLU A C 1
ATOM 781 O O . GLU A 1 101 ? 12.963 -8.723 -6.046 1.00 91.56 101 GLU A O 1
ATOM 786 N N . ILE A 1 102 ? 10.838 -8.989 -6.704 1.00 92.31 102 ILE A N 1
ATOM 787 C CA . ILE A 1 102 ? 10.245 -8.351 -5.514 1.00 92.31 102 ILE A CA 1
ATOM 788 C C . ILE A 1 102 ? 10.696 -9.037 -4.217 1.00 92.31 102 ILE A C 1
ATOM 790 O O . ILE A 1 102 ? 10.954 -8.379 -3.206 1.00 92.31 102 ILE A O 1
ATOM 794 N N . ARG A 1 103 ? 10.837 -10.368 -4.228 1.00 92.81 103 ARG A N 1
ATOM 795 C CA . ARG A 1 103 ? 11.402 -11.107 -3.092 1.00 92.81 103 ARG A CA 1
ATOM 796 C C . ARG A 1 103 ? 12.848 -10.701 -2.829 1.00 92.81 103 ARG A C 1
ATOM 798 O O . ARG A 1 103 ? 13.183 -10.494 -1.669 1.00 92.81 103 ARG A O 1
ATOM 805 N N . GLY A 1 104 ? 13.681 -10.624 -3.867 1.00 91.44 104 GLY A N 1
ATOM 806 C CA . GLY A 1 104 ? 15.081 -10.210 -3.760 1.00 91.44 104 GLY A CA 1
ATOM 807 C C . GLY A 1 104 ? 15.218 -8.797 -3.200 1.00 91.44 104 GLY A C 1
ATOM 808 O O . GLY A 1 104 ? 15.987 -8.584 -2.267 1.00 91.44 104 GLY A O 1
ATOM 809 N N . LEU A 1 105 ? 14.388 -7.874 -3.684 1.00 88.06 105 LEU A N 1
ATOM 810 C CA . LEU A 1 105 ? 14.314 -6.500 -3.194 1.00 88.06 105 LEU A CA 1
ATOM 811 C C . LEU A 1 105 ? 13.897 -6.413 -1.719 1.00 88.06 105 LEU A C 1
ATOM 813 O O . LEU A 1 105 ? 14.381 -5.555 -0.990 1.00 88.06 105 LEU A O 1
ATOM 817 N N . GLY A 1 106 ? 13.034 -7.319 -1.254 1.00 82.25 106 GLY A N 1
ATOM 818 C CA . GLY A 1 106 ? 12.609 -7.387 0.144 1.00 82.25 106 GLY A CA 1
ATOM 819 C C . GLY A 1 106 ? 13.576 -8.103 1.098 1.00 82.25 106 GLY A C 1
ATOM 820 O O . GLY A 1 106 ? 13.334 -8.057 2.299 1.00 82.25 106 GLY A O 1
ATOM 821 N N . GLN A 1 107 ? 14.632 -8.779 0.620 1.00 85.81 107 GLN A N 1
ATOM 822 C CA . GLN A 1 107 ? 15.571 -9.530 1.481 1.00 85.81 107 GLN A CA 1
ATOM 823 C C . GLN A 1 107 ? 16.360 -8.654 2.471 1.00 85.81 107 GLN A C 1
ATOM 825 O O . GLN A 1 107 ? 16.467 -9.052 3.631 1.00 85.81 107 GLN A O 1
ATOM 830 N N . PRO A 1 108 ? 16.896 -7.479 2.081 1.00 81.69 108 PRO A N 1
ATOM 831 C CA . PRO A 1 108 ? 17.642 -6.619 3.003 1.00 81.69 108 PRO A CA 1
ATOM 832 C C . PRO A 1 108 ? 16.770 -6.020 4.114 1.00 81.69 108 PRO A C 1
ATOM 834 O O . PRO A 1 108 ? 17.290 -5.535 5.115 1.00 81.69 108 PRO A O 1
ATOM 837 N N . PHE A 1 109 ? 15.449 -6.048 3.932 1.00 75.75 109 PHE A N 1
ATOM 838 C CA . PHE A 1 109 ? 14.477 -5.380 4.782 1.00 75.75 109 PHE A CA 1
ATOM 839 C C . PHE A 1 109 ? 13.651 -6.423 5.542 1.00 75.75 109 PHE A C 1
ATOM 841 O O . PHE A 1 109 ? 12.693 -6.984 4.984 1.00 75.75 109 PHE A O 1
ATOM 848 N N . PRO A 1 110 ? 14.011 -6.729 6.805 1.00 63.31 110 PRO A N 1
ATOM 849 C CA . PRO A 1 110 ? 13.293 -7.725 7.581 1.00 63.31 110 PRO A CA 1
ATOM 850 C C . PRO A 1 110 ? 11.820 -7.333 7.671 1.00 63.31 110 PRO A C 1
ATOM 852 O O . PRO A 1 110 ? 11.475 -6.168 7.880 1.00 63.31 110 PRO A O 1
ATOM 855 N N . ALA A 1 111 ? 10.939 -8.318 7.490 1.00 59.59 111 ALA A N 1
ATOM 856 C CA . ALA A 1 111 ? 9.523 -8.104 7.733 1.00 59.59 111 ALA A CA 1
ATOM 857 C C . ALA A 1 111 ? 9.359 -7.572 9.169 1.00 59.59 111 ALA A C 1
ATOM 859 O O . ALA A 1 111 ? 10.005 -8.105 10.078 1.00 59.59 111 ALA A O 1
ATOM 860 N N . PRO A 1 112 ? 8.553 -6.521 9.389 1.00 53.25 112 PRO A N 1
ATOM 861 C CA . PRO A 1 112 ? 8.413 -5.924 10.706 1.00 53.25 112 PRO A CA 1
ATOM 862 C C . PRO A 1 112 ? 7.961 -6.986 11.708 1.00 53.25 112 PRO A C 1
ATOM 864 O O . PRO A 1 112 ? 6.840 -7.487 11.650 1.00 53.25 112 PRO A O 1
ATOM 867 N N . SER A 1 113 ? 8.829 -7.316 12.660 1.00 46.69 113 SER A N 1
ATOM 868 C CA . SER A 1 113 ? 8.438 -7.984 13.895 1.00 46.69 113 SER A CA 1
ATOM 869 C C . SER A 1 113 ? 7.733 -6.939 14.758 1.00 46.69 113 SER A C 1
ATOM 871 O O . SER A 1 113 ? 8.375 -6.188 15.489 1.00 46.69 113 SER A O 1
ATOM 873 N N . ALA A 1 114 ? 6.419 -6.809 14.576 1.00 39.78 114 ALA A N 1
ATOM 874 C CA . ALA A 1 114 ? 5.603 -5.785 15.217 1.00 39.78 114 ALA A CA 1
ATOM 875 C C . ALA A 1 114 ? 5.780 -5.782 16.750 1.00 39.78 114 ALA A C 1
ATOM 877 O O . ALA A 1 114 ? 5.499 -6.779 17.416 1.00 39.78 114 ALA A O 1
ATOM 878 N N . ARG A 1 115 ? 6.187 -4.645 17.334 1.00 36.06 115 ARG A N 1
ATOM 879 C CA . ARG A 1 115 ? 5.874 -4.337 18.738 1.00 36.06 115 ARG A CA 1
ATOM 880 C C . ARG A 1 115 ? 4.512 -3.647 18.760 1.00 36.06 115 ARG A C 1
ATOM 882 O O . ARG A 1 115 ? 4.390 -2.501 18.344 1.00 36.06 115 ARG A O 1
ATOM 889 N N . LEU A 1 116 ? 3.495 -4.385 19.203 1.00 37.81 116 LEU A N 1
ATOM 890 C CA . LEU A 1 116 ? 2.124 -3.907 19.359 1.00 37.81 116 LEU A CA 1
ATOM 891 C C . LEU A 1 116 ? 2.026 -2.852 20.473 1.00 37.81 116 LEU A C 1
ATOM 893 O O . LEU A 1 116 ? 2.357 -3.136 21.622 1.00 37.81 116 LEU A O 1
ATOM 897 N N . VAL A 1 117 ? 1.461 -1.687 20.159 1.00 38.50 117 VAL A N 1
ATOM 898 C CA . VAL A 1 117 ? 0.728 -0.866 21.133 1.00 38.50 117 VAL A CA 1
ATOM 899 C C . VAL A 1 117 ? -0.736 -0.915 20.701 1.00 38.50 117 VAL A C 1
ATOM 901 O O . VAL A 1 117 ? -1.081 -0.396 19.643 1.00 38.50 117 VAL A O 1
ATOM 904 N N . VAL A 1 118 ? -1.567 -1.628 21.466 1.00 36.09 118 VAL A N 1
ATOM 905 C CA . VAL A 1 118 ? -3.007 -1.811 21.215 1.00 36.09 118 VAL A CA 1
ATOM 906 C C . VAL A 1 118 ? -3.782 -0.802 22.046 1.00 36.09 118 VAL A C 1
ATOM 908 O O . VAL A 1 118 ? -3.640 -0.783 23.268 1.00 36.09 118 VAL A O 1
ATOM 911 N N . GLN A 1 119 ? -4.648 -0.020 21.408 1.00 39.31 119 GLN A N 1
ATOM 912 C CA . GLN A 1 119 ? -5.708 0.710 22.094 1.00 39.31 119 GLN A CA 1
ATOM 913 C C . GLN A 1 119 ? -7.035 0.304 21.442 1.00 39.31 119 GLN A C 1
ATOM 915 O O . GLN A 1 119 ? -7.242 0.564 20.262 1.00 39.31 119 GLN A O 1
ATOM 920 N N . ARG A 1 120 ? -7.880 -0.419 22.192 1.00 35.97 120 ARG A N 1
ATOM 921 C CA . ARG A 1 120 ? -9.194 -0.915 21.748 1.00 35.97 120 ARG A CA 1
ATOM 922 C C . ARG A 1 120 ? -10.309 -0.001 22.230 1.00 35.97 120 ARG A C 1
ATOM 924 O O . ARG A 1 120 ? -10.400 0.247 23.433 1.00 35.97 120 ARG A O 1
ATOM 931 N N . GLY A 1 121 ? -11.188 0.401 21.317 1.00 41.50 121 GLY A N 1
ATOM 932 C CA . GLY A 1 121 ? -12.533 0.902 21.617 1.00 41.50 121 GLY A CA 1
ATOM 933 C C . GLY A 1 121 ? -13.624 -0.109 21.217 1.00 41.50 121 GLY A C 1
ATOM 934 O O . GLY A 1 121 ? -13.337 -1.042 20.464 1.00 41.50 121 GLY A O 1
ATOM 935 N N . PRO A 1 122 ? -14.862 0.022 21.734 1.00 36.47 122 PRO A N 1
ATOM 936 C CA . PRO A 1 122 ? -16.001 -0.787 21.294 1.00 36.47 122 PRO A CA 1
ATOM 937 C C . PRO A 1 122 ? -16.337 -0.516 19.816 1.00 36.47 122 PRO A C 1
ATOM 939 O O . PRO A 1 122 ? -16.259 0.622 19.361 1.00 36.47 122 PRO A O 1
ATOM 942 N N . VAL A 1 123 ? -16.686 -1.573 19.075 1.00 42.75 123 VAL A N 1
ATOM 943 C CA . VAL A 1 123 ? -16.945 -1.532 17.625 1.00 42.75 123 VAL A CA 1
ATOM 944 C C . VAL A 1 123 ? -18.450 -1.462 17.378 1.00 42.75 123 VAL A C 1
ATOM 946 O O . VAL A 1 123 ? -19.124 -2.488 17.442 1.00 42.75 123 VAL A O 1
ATOM 949 N N . ASP A 1 124 ? -18.964 -0.269 17.090 1.00 45.19 124 ASP A N 1
ATOM 950 C CA . ASP A 1 124 ? -20.283 -0.081 16.477 1.00 45.19 124 ASP A CA 1
ATOM 951 C C . ASP A 1 124 ? -20.131 0.194 14.968 1.00 45.19 124 ASP A C 1
ATOM 953 O O . ASP A 1 124 ? -19.030 0.418 14.460 1.00 45.19 124 ASP A O 1
ATOM 957 N N . GLN A 1 125 ? -21.225 0.091 14.207 1.00 47.72 125 GLN A N 1
ATOM 958 C CA . GLN A 1 125 ? -21.199 0.174 12.740 1.00 47.72 125 GLN A CA 1
ATOM 959 C C . GLN A 1 125 ? -20.476 1.433 12.235 1.00 47.72 125 GLN A C 1
ATOM 961 O O . GLN A 1 125 ? -20.677 2.531 12.750 1.00 47.72 125 GLN A O 1
ATOM 966 N N . GLY A 1 126 ? -19.621 1.257 11.227 1.00 53.41 126 GLY A N 1
ATOM 967 C CA . GLY A 1 126 ? -18.848 2.341 10.621 1.00 53.41 126 GLY A CA 1
ATOM 968 C C . GLY A 1 126 ? -17.612 2.772 11.409 1.00 53.41 126 GLY A C 1
ATOM 969 O O . GLY A 1 126 ? -16.885 3.636 10.929 1.00 53.41 126 GLY A O 1
ATOM 970 N N . HIS A 1 127 ? -17.337 2.165 12.571 1.00 74.62 127 HIS A N 1
ATOM 971 C CA . HIS A 1 127 ? -16.283 2.656 13.454 1.00 74.62 127 HIS A CA 1
ATOM 972 C C . HIS A 1 127 ? -14.893 2.109 13.150 1.00 74.62 127 HIS A C 1
ATOM 974 O O . HIS A 1 127 ? -14.734 0.930 12.814 1.00 74.62 127 HIS A O 1
ATOM 980 N N . VAL A 1 128 ? -13.884 2.967 13.334 1.00 77.50 128 VAL A N 1
ATOM 981 C CA . VAL A 1 128 ? -12.470 2.577 13.438 1.00 77.50 128 VAL A CA 1
ATOM 982 C C . VAL A 1 128 ? -12.187 2.125 14.869 1.00 77.50 128 VAL A C 1
ATOM 984 O O . VAL A 1 128 ? -12.170 2.931 15.795 1.00 77.50 128 VAL A O 1
ATOM 987 N N . SER A 1 129 ? -11.933 0.834 15.059 1.00 79.12 129 SER A N 1
ATOM 988 C CA . SER A 1 129 ? -11.800 0.207 16.376 1.00 79.12 129 SER A CA 1
ATOM 989 C C . SER A 1 129 ? -10.376 0.152 16.920 1.00 79.12 129 SER A C 1
ATOM 991 O O . SER A 1 129 ? -10.179 0.199 18.137 1.00 79.12 129 SER A O 1
ATOM 993 N N . GLU A 1 130 ? -9.386 0.047 16.035 1.00 82.25 130 GLU A N 1
ATOM 994 C CA . GLU A 1 130 ? -7.965 0.047 16.387 1.00 82.25 130 GLU A CA 1
ATOM 995 C C . GLU A 1 130 ? -7.190 0.865 15.348 1.00 82.25 130 GLU A C 1
ATOM 997 O O . GLU A 1 130 ? -7.494 0.815 14.155 1.00 82.25 130 GLU A O 1
ATOM 1002 N N . LEU A 1 131 ? -6.177 1.604 15.802 1.00 81.50 131 LEU A N 1
ATOM 1003 C CA . LEU A 1 131 ? -5.295 2.411 14.962 1.00 81.50 131 LEU A CA 1
ATOM 1004 C C . LEU A 1 131 ? -3.851 2.244 15.440 1.00 81.50 131 LEU A C 1
ATOM 1006 O O . LEU A 1 131 ? -3.539 2.451 16.612 1.00 81.50 131 LEU A O 1
ATOM 1010 N N . HIS A 1 132 ? -2.962 1.896 14.521 1.00 83.25 132 HIS A N 1
ATOM 1011 C CA . HIS A 1 132 ? -1.541 1.703 14.760 1.00 83.25 132 HIS A CA 1
ATOM 1012 C C . HIS A 1 132 ? -0.732 2.511 13.760 1.00 83.25 132 HIS A C 1
ATOM 1014 O O . HIS A 1 132 ? -1.011 2.511 12.558 1.00 83.25 132 HIS A O 1
ATOM 1020 N N . LEU A 1 133 ? 0.311 3.154 14.268 1.00 82.06 133 LEU A N 1
ATOM 1021 C CA . LEU A 1 133 ? 1.201 3.986 13.480 1.00 82.06 133 LEU A CA 1
ATOM 1022 C C . LEU A 1 133 ? 2.607 3.400 13.515 1.00 82.06 133 LEU A C 1
ATOM 1024 O O . LEU A 1 133 ? 3.109 3.027 14.575 1.00 82.06 133 LEU A O 1
ATOM 1028 N N . SER A 1 134 ? 3.252 3.345 12.358 1.00 78.38 134 SER A N 1
ATOM 1029 C CA . SER A 1 134 ? 4.652 2.957 12.236 1.00 78.38 134 SER A CA 1
ATOM 1030 C C . SER A 1 134 ? 5.359 3.942 11.318 1.00 78.38 134 SER A C 1
ATOM 1032 O O . SER A 1 134 ? 4.970 4.119 10.164 1.00 78.38 134 SER A O 1
ATOM 1034 N N . GLN A 1 135 ? 6.386 4.609 11.840 1.00 71.69 135 GLN A N 1
ATOM 1035 C CA . GLN A 1 135 ? 7.262 5.442 11.028 1.00 71.69 135 GLN A CA 1
ATOM 1036 C C . GLN A 1 135 ? 8.279 4.551 10.316 1.00 71.69 135 GLN A C 1
ATOM 1038 O O . GLN A 1 135 ? 8.871 3.662 10.930 1.00 71.69 135 GLN A O 1
ATOM 1043 N N . ILE A 1 136 ? 8.474 4.791 9.022 1.00 64.31 136 ILE A N 1
ATOM 1044 C CA . ILE A 1 136 ? 9.534 4.134 8.262 1.00 64.31 136 ILE A CA 1
ATOM 1045 C C . ILE A 1 136 ? 10.830 4.920 8.522 1.00 64.31 136 ILE A C 1
ATOM 1047 O O . ILE A 1 136 ? 10.841 6.126 8.267 1.00 64.31 136 ILE A O 1
ATOM 1051 N N . PRO A 1 137 ? 11.902 4.286 9.037 1.00 58.19 137 PRO A N 1
ATOM 1052 C CA . PRO A 1 137 ? 13.191 4.953 9.201 1.00 58.19 137 PRO A CA 1
ATOM 1053 C C . PRO A 1 137 ? 13.654 5.572 7.880 1.00 58.19 137 PRO A C 1
ATOM 1055 O O . PRO A 1 137 ? 13.506 4.951 6.828 1.00 58.19 137 PRO A O 1
ATOM 1058 N N . ASP A 1 138 ? 14.175 6.797 7.947 1.00 59.91 138 ASP A N 1
ATOM 1059 C CA . ASP A 1 138 ? 14.728 7.550 6.811 1.00 59.91 138 ASP A CA 1
ATOM 1060 C C . ASP A 1 138 ? 13.751 7.871 5.662 1.00 59.91 138 ASP A C 1
ATOM 1062 O O . ASP A 1 138 ? 14.168 8.383 4.625 1.00 59.91 138 ASP A O 1
ATOM 1066 N N . ALA A 1 139 ? 12.445 7.645 5.847 1.00 64.69 139 ALA A N 1
ATOM 1067 C CA . ALA A 1 139 ? 11.414 8.056 4.898 1.00 64.69 139 ALA A CA 1
ATOM 1068 C C . ALA A 1 139 ? 10.459 9.082 5.536 1.00 64.69 139 ALA A C 1
ATOM 1070 O O . ALA A 1 139 ? 10.022 8.896 6.678 1.00 64.69 139 ALA A O 1
ATOM 1071 N N . PRO A 1 140 ? 10.061 10.146 4.812 1.00 76.88 140 PRO A N 1
ATOM 1072 C CA . PRO A 1 140 ? 9.122 11.150 5.307 1.00 76.88 140 PRO A CA 1
ATOM 1073 C C . PRO A 1 140 ? 7.677 10.629 5.236 1.00 76.88 140 PRO A C 1
ATOM 1075 O O . PRO A 1 140 ? 6.802 11.268 4.660 1.00 76.88 140 PRO A O 1
ATOM 1078 N N . THR A 1 141 ? 7.414 9.442 5.783 1.00 81.69 141 THR A N 1
ATOM 1079 C CA . THR A 1 141 ? 6.118 8.758 5.684 1.00 81.69 141 THR A CA 1
ATOM 1080 C C . THR A 1 141 ? 5.771 8.003 6.962 1.00 81.69 141 THR A C 1
ATOM 1082 O O . THR A 1 141 ? 6.642 7.420 7.613 1.00 81.69 141 THR A O 1
ATOM 1085 N N . ILE A 1 142 ? 4.478 7.951 7.281 1.00 82.75 142 ILE A N 1
ATOM 1086 C CA . ILE A 1 142 ? 3.913 7.148 8.367 1.00 82.75 142 ILE A CA 1
ATOM 1087 C C . ILE A 1 142 ? 2.992 6.104 7.747 1.00 82.75 142 ILE A C 1
ATOM 1089 O O . ILE A 1 142 ? 2.063 6.430 7.009 1.00 82.75 142 ILE A O 1
ATOM 1093 N N . THR A 1 143 ? 3.239 4.838 8.070 1.00 85.06 143 THR A N 1
ATOM 1094 C CA . THR A 1 143 ? 2.297 3.758 7.780 1.00 85.06 143 THR A CA 1
ATOM 1095 C C . THR A 1 143 ? 1.218 3.759 8.852 1.00 85.06 143 THR A C 1
ATOM 1097 O O . THR A 1 143 ? 1.514 3.694 10.047 1.00 85.06 143 THR A O 1
ATOM 1100 N N . VAL A 1 144 ? -0.031 3.827 8.413 1.00 87.06 144 VAL A N 1
ATOM 1101 C CA . VAL A 1 144 ? -1.225 3.821 9.250 1.00 87.06 144 VAL A CA 1
ATOM 1102 C C . VAL A 1 144 ? -1.948 2.512 8.999 1.00 87.06 144 VAL A C 1
ATOM 1104 O O . VAL A 1 144 ? -2.302 2.211 7.864 1.00 87.06 144 VAL A O 1
ATOM 1107 N N . THR A 1 145 ? -2.160 1.725 10.043 1.00 87.62 145 THR A N 1
ATOM 1108 C CA . THR A 1 145 ? -2.877 0.447 9.961 1.00 87.62 145 THR A CA 1
ATOM 1109 C C . THR A 1 145 ? -3.937 0.388 11.044 1.00 87.62 145 THR A C 1
ATOM 1111 O O . THR A 1 145 ? -3.814 1.079 12.053 1.00 87.62 145 THR A O 1
ATOM 1114 N N . GLY A 1 146 ? -4.970 -0.419 10.870 1.00 88.06 146 GLY A N 1
ATOM 1115 C CA . GLY A 1 146 ? -6.004 -0.524 11.884 1.00 88.06 146 GLY A CA 1
ATOM 1116 C C . GLY A 1 146 ? -7.099 -1.511 11.537 1.00 88.06 146 GLY A C 1
ATOM 1117 O O . GLY A 1 146 ? -7.032 -2.222 10.531 1.00 88.06 146 GLY A O 1
ATOM 1118 N N . THR A 1 147 ? -8.118 -1.528 12.386 1.00 87.31 147 THR A N 1
ATOM 1119 C CA . THR A 1 147 ? -9.357 -2.269 12.159 1.00 87.31 147 THR A CA 1
ATOM 1120 C C . THR A 1 147 ? -10.536 -1.309 12.129 1.00 87.31 147 THR A C 1
ATOM 1122 O O . THR A 1 147 ? -10.580 -0.333 12.877 1.00 87.31 147 THR A O 1
ATOM 1125 N N . ALA A 1 148 ? -11.476 -1.566 11.231 1.00 87.50 148 ALA A N 1
ATOM 1126 C CA . ALA A 1 148 ? -12.732 -0.852 11.102 1.00 87.50 148 ALA A CA 1
ATOM 1127 C C . ALA A 1 148 ? -13.841 -1.819 10.668 1.00 87.50 148 ALA A C 1
ATOM 1129 O O . ALA A 1 148 ? -13.584 -2.982 10.345 1.00 87.50 148 ALA A O 1
ATOM 1130 N N . THR A 1 149 ? -15.081 -1.339 10.612 1.00 86.75 149 THR A N 1
ATOM 1131 C CA . THR A 1 149 ? -16.192 -2.124 10.048 1.00 86.75 149 THR A CA 1
ATOM 1132 C C . THR A 1 149 ? -15.836 -2.604 8.627 1.00 86.75 149 THR A C 1
ATOM 1134 O O . THR A 1 149 ? -15.437 -1.768 7.817 1.00 86.75 149 THR A O 1
ATOM 1137 N N . PRO A 1 150 ? -15.949 -3.904 8.285 1.00 84.31 150 PRO A N 1
ATOM 1138 C CA . PRO A 1 150 ? -15.557 -4.429 6.972 1.00 84.31 150 PRO A CA 1
ATOM 1139 C C . PRO A 1 150 ? -16.209 -3.706 5.787 1.00 84.31 150 PRO A C 1
ATOM 1141 O O . PRO A 1 150 ? -17.407 -3.434 5.812 1.00 84.31 150 PRO A O 1
ATOM 1144 N N . GLY A 1 151 ? -15.427 -3.417 4.742 1.00 75.81 151 GLY A N 1
ATOM 1145 C CA . GLY A 1 151 ? -15.891 -2.715 3.539 1.00 75.81 151 GLY A CA 1
ATOM 1146 C C . GLY A 1 151 ? -16.152 -1.215 3.715 1.00 75.81 151 GLY A C 1
ATOM 1147 O O . GLY A 1 151 ? -16.660 -0.579 2.793 1.00 75.81 151 GLY A O 1
ATOM 1148 N N . SER A 1 152 ? -15.816 -0.641 4.871 1.00 83.25 152 SER A N 1
ATOM 1149 C CA . SER A 1 152 ? -16.039 0.779 5.156 1.00 83.25 152 SER A CA 1
ATOM 1150 C C . SER A 1 152 ? -14.951 1.650 4.544 1.00 83.25 152 SER A C 1
ATOM 1152 O O . SER A 1 152 ? -13.773 1.280 4.506 1.00 83.25 152 SER A O 1
ATOM 1154 N N . ARG A 1 153 ? -15.347 2.846 4.104 1.00 84.06 153 ARG A N 1
ATOM 1155 C CA . ARG A 1 153 ? -14.424 3.915 3.727 1.00 84.06 153 ARG A CA 1
ATOM 1156 C C . ARG A 1 153 ? -13.890 4.593 4.984 1.00 84.06 153 ARG A C 1
ATOM 1158 O O . ARG A 1 153 ? -14.662 4.905 5.885 1.00 84.06 153 ARG A O 1
ATOM 1165 N N . ILE A 1 154 ? -12.586 4.840 5.018 1.00 87.88 154 ILE A N 1
ATOM 1166 C CA . ILE A 1 154 ? -11.883 5.400 6.173 1.00 87.88 154 ILE A CA 1
ATOM 1167 C C . ILE A 1 154 ? -11.104 6.622 5.705 1.00 87.88 154 ILE A C 1
ATOM 1169 O O . ILE A 1 154 ? -10.255 6.530 4.817 1.00 87.88 154 ILE A O 1
ATOM 1173 N N . GLU A 1 155 ? -11.398 7.773 6.291 1.00 90.88 155 GLU A N 1
ATOM 1174 C CA . GLU A 1 155 ? -10.612 8.988 6.119 1.00 90.88 155 GLU A CA 1
ATOM 1175 C C . GLU A 1 155 ? -9.498 9.010 7.165 1.00 90.88 155 GLU A C 1
ATOM 1177 O O . GLU A 1 155 ? -9.749 8.835 8.354 1.00 90.88 155 GLU A O 1
ATOM 1182 N N . VAL A 1 156 ? -8.261 9.201 6.713 1.00 89.38 156 VAL A N 1
ATOM 1183 C CA . VAL A 1 156 ? -7.075 9.293 7.562 1.00 89.38 156 VAL A CA 1
ATOM 1184 C C . VAL A 1 156 ? -6.463 10.672 7.374 1.00 89.38 156 VAL A C 1
ATOM 1186 O O . VAL A 1 156 ? -6.074 11.033 6.266 1.00 89.38 156 VAL A O 1
ATOM 1189 N N . VAL A 1 157 ? -6.350 11.441 8.452 1.00 89.06 157 VAL A N 1
ATOM 1190 C CA . VAL A 1 157 ? -5.779 12.790 8.454 1.00 89.06 157 VAL A CA 1
ATOM 1191 C C . VAL A 1 157 ? -4.511 12.791 9.293 1.00 89.06 157 VAL A C 1
ATOM 1193 O O . VAL A 1 157 ? -4.540 12.484 10.484 1.00 89.06 157 VAL A O 1
ATOM 1196 N N . LEU A 1 158 ? -3.394 13.175 8.679 1.00 88.12 158 LEU A N 1
ATOM 1197 C CA . LEU A 1 158 ? -2.151 13.444 9.387 1.00 88.12 158 LEU A CA 1
ATOM 1198 C C . LEU A 1 158 ? -2.087 14.923 9.759 1.00 88.12 158 LEU A C 1
ATOM 1200 O O . LEU A 1 158 ? -2.183 15.808 8.906 1.00 88.12 158 LEU A O 1
ATOM 1204 N N . ARG A 1 159 ? -1.856 15.188 11.040 1.00 84.06 159 ARG A N 1
ATOM 1205 C CA . ARG A 1 159 ? -1.625 16.517 11.592 1.00 84.06 159 ARG A CA 1
ATOM 1206 C C . ARG A 1 159 ? -0.281 16.584 12.298 1.00 84.06 159 ARG A C 1
ATOM 1208 O O . ARG A 1 159 ? 0.175 15.604 12.885 1.00 84.06 159 ARG A O 1
ATOM 1215 N N . ALA A 1 160 ? 0.317 17.766 12.308 1.00 78.00 160 ALA A N 1
ATOM 1216 C CA . ALA A 1 160 ? 1.529 18.041 13.063 1.00 78.00 160 ALA A CA 1
ATOM 1217 C C . ALA A 1 160 ? 1.330 19.206 14.025 1.00 78.00 160 ALA A C 1
ATOM 1219 O O . ALA A 1 160 ? 0.812 20.262 13.656 1.00 78.00 160 ALA A O 1
ATOM 1220 N N . ALA A 1 161 ? 1.787 19.010 15.261 1.00 73.88 161 ALA A N 1
ATOM 1221 C CA . ALA A 1 161 ? 2.050 20.093 16.192 1.00 73.88 161 ALA A CA 1
ATOM 1222 C C . ALA A 1 161 ? 3.518 20.499 16.032 1.00 73.88 161 ALA A C 1
ATOM 1224 O O . ALA A 1 161 ? 4.433 19.734 16.338 1.00 73.88 161 ALA A O 1
ATOM 1225 N N . LEU A 1 162 ? 3.738 21.697 15.502 1.00 65.81 162 LEU A N 1
ATOM 1226 C CA . LEU A 1 162 ? 5.069 22.174 15.125 1.00 65.81 162 LEU A CA 1
ATOM 1227 C C . LEU A 1 162 ? 5.837 22.746 16.325 1.00 65.81 162 LEU A C 1
ATOM 1229 O O . LEU A 1 162 ? 7.057 22.670 16.384 1.00 65.81 162 LEU A O 1
ATOM 1233 N N . SER A 1 163 ? 5.126 23.281 17.319 1.00 58.31 163 SER A N 1
ATOM 1234 C CA . SER A 1 163 ? 5.676 23.658 18.622 1.00 58.31 163 SER A CA 1
ATOM 1235 C C . SER A 1 163 ? 4.562 23.686 19.673 1.00 58.31 163 SER A C 1
ATOM 1237 O O . SER A 1 163 ? 3.383 23.608 19.331 1.00 58.31 163 SER A O 1
ATOM 1239 N N . ALA A 1 164 ? 4.912 23.833 20.955 1.00 52.75 164 ALA A N 1
ATOM 1240 C CA . ALA A 1 164 ? 3.927 23.986 22.034 1.00 52.75 164 ALA A CA 1
ATOM 1241 C C . ALA A 1 164 ? 3.047 25.250 21.896 1.00 52.75 164 ALA A C 1
ATOM 1243 O O . ALA A 1 164 ? 2.033 25.366 22.578 1.00 52.75 164 ALA A O 1
ATOM 1244 N N . SER A 1 165 ? 3.433 26.191 21.027 1.00 49.78 165 SER A N 1
ATOM 1245 C CA . SER A 1 165 ? 2.769 27.487 20.830 1.00 49.78 165 SER A CA 1
ATOM 1246 C C . SER A 1 165 ? 2.291 27.717 19.391 1.00 49.78 165 SER A C 1
ATOM 1248 O O . SER A 1 165 ? 1.681 28.748 19.117 1.00 49.78 165 SER A O 1
ATOM 1250 N N . VAL A 1 166 ? 2.572 26.794 18.465 1.00 53.12 166 VAL A N 1
ATOM 1251 C CA . VAL A 1 166 ? 2.190 26.897 17.047 1.00 53.12 166 VAL A CA 1
ATOM 1252 C C . VAL A 1 166 ? 0.914 26.084 16.796 1.00 53.12 166 VAL A C 1
ATOM 1254 O O . VAL A 1 166 ? 0.752 25.008 17.378 1.00 53.12 166 VAL A O 1
ATOM 1257 N N . PRO A 1 167 ? -0.004 26.569 15.939 1.00 58.31 167 PRO A N 1
ATOM 1258 C CA . PRO A 1 167 ? -1.216 25.843 15.572 1.00 58.31 167 PRO A CA 1
ATOM 1259 C C . PRO A 1 167 ? -0.92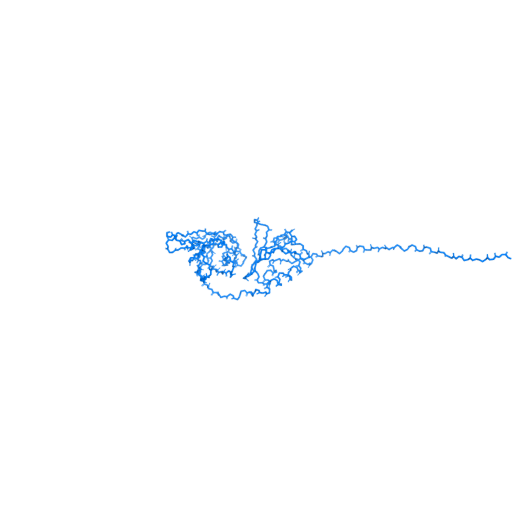9 24.455 14.987 1.00 58.31 167 PRO A C 1
ATOM 1261 O O . PRO A 1 167 ? 0.049 24.244 14.272 1.00 58.31 167 PRO A O 1
ATOM 1264 N N . ILE A 1 168 ? -1.832 23.513 15.267 1.00 73.88 168 ILE A N 1
ATOM 1265 C CA . ILE A 1 168 ? -1.838 22.188 14.642 1.00 73.88 168 ILE A CA 1
ATOM 1266 C C . ILE A 1 168 ? -2.174 22.363 13.158 1.00 73.88 168 ILE A C 1
ATOM 1268 O O . ILE A 1 168 ? -3.248 22.867 12.822 1.00 73.88 168 ILE A O 1
ATOM 1272 N N . VAL A 1 169 ? -1.278 21.922 12.279 1.00 76.25 169 VAL A N 1
ATOM 1273 C CA . VAL A 1 169 ? -1.472 21.962 10.823 1.00 76.25 169 VAL A CA 1
ATOM 1274 C C . VAL A 1 169 ? -1.828 20.580 10.292 1.00 76.25 169 VAL A C 1
ATOM 1276 O O . VAL A 1 169 ? -1.416 19.569 10.857 1.00 76.25 169 VAL A O 1
ATOM 1279 N N . ILE A 1 170 ? -2.600 20.531 9.209 1.00 82.75 170 ILE A N 1
ATOM 1280 C CA . ILE A 1 170 ? -2.854 19.293 8.465 1.00 82.75 170 ILE A CA 1
ATOM 1281 C C . ILE A 1 170 ? -1.717 19.132 7.459 1.00 82.75 170 ILE A C 1
ATOM 1283 O O . ILE A 1 170 ? -1.476 20.047 6.676 1.00 82.75 170 ILE A O 1
ATOM 1287 N N . LEU A 1 171 ? -1.036 17.990 7.500 1.00 81.81 171 LEU A N 1
ATOM 1288 C CA . LEU A 1 171 ? 0.057 17.668 6.584 1.00 81.81 171 LEU A CA 1
ATOM 1289 C C . LEU A 1 171 ? -0.430 16.863 5.386 1.00 81.81 171 LEU A C 1
ATOM 1291 O O . LEU A 1 171 ? -0.059 17.162 4.257 1.00 81.81 171 LEU A O 1
ATOM 1295 N N . ASP A 1 172 ? -1.275 15.863 5.634 1.00 86.81 172 ASP A N 1
ATOM 1296 C CA . ASP A 1 172 ? -1.740 14.954 4.593 1.00 86.81 172 ASP A CA 1
ATOM 1297 C C . ASP A 1 172 ? -3.131 14.400 4.917 1.00 86.81 172 ASP A C 1
ATOM 1299 O O . ASP A 1 172 ? -3.570 14.386 6.074 1.00 86.81 172 ASP A O 1
ATOM 1303 N N . ARG A 1 173 ? -3.832 13.951 3.877 1.00 88.00 173 ARG A N 1
ATOM 1304 C CA . ARG A 1 173 ? -5.110 13.249 3.962 1.00 88.00 173 ARG A CA 1
ATOM 1305 C C . ARG A 1 173 ? -5.097 12.065 3.010 1.00 88.00 173 ARG A C 1
ATOM 1307 O O . ARG A 1 173 ? -4.930 12.230 1.806 1.00 88.00 173 ARG A O 1
ATOM 1314 N N . ALA A 1 174 ? -5.378 10.887 3.542 1.00 87.62 174 ALA A N 1
ATOM 1315 C CA . ALA A 1 174 ? -5.523 9.668 2.770 1.00 87.62 174 ALA A CA 1
ATOM 1316 C C . ALA A 1 174 ? -6.926 9.082 2.945 1.00 87.62 174 ALA A C 1
ATOM 1318 O O . ALA A 1 174 ? -7.595 9.281 3.957 1.00 87.62 174 ALA A O 1
ATOM 1319 N N . THR A 1 175 ? -7.376 8.336 1.941 1.00 87.69 175 THR A N 1
ATOM 1320 C CA . THR A 1 175 ? -8.564 7.485 2.046 1.00 87.69 175 THR A CA 1
ATOM 1321 C C . THR A 1 175 ? -8.114 6.032 1.986 1.00 87.69 175 THR A C 1
ATOM 1323 O O . THR A 1 175 ? -7.405 5.651 1.058 1.00 87.69 175 THR A O 1
ATOM 1326 N N . ALA A 1 176 ? -8.555 5.231 2.949 1.00 86.81 176 ALA A N 1
ATOM 1327 C CA . ALA A 1 176 ? -8.389 3.786 2.968 1.00 86.81 176 ALA A CA 1
ATOM 1328 C C . ALA A 1 176 ? -9.756 3.093 2.913 1.00 86.81 176 ALA A C 1
ATOM 1330 O O . ALA A 1 176 ? -10.798 3.710 3.140 1.00 86.81 176 ALA A O 1
ATOM 1331 N N . PHE A 1 177 ? -9.743 1.796 2.625 1.00 84.12 177 PHE A N 1
ATOM 1332 C CA . PHE A 1 177 ? -10.914 0.935 2.733 1.00 84.12 177 PHE A CA 1
ATOM 1333 C C . PHE A 1 177 ? -10.545 -0.275 3.577 1.00 84.12 177 PHE A C 1
ATOM 1335 O O . PHE A 1 177 ? -9.457 -0.832 3.406 1.00 84.12 177 PHE A O 1
ATOM 1342 N N . SER A 1 178 ? -11.432 -0.671 4.486 1.00 84.06 178 SER A N 1
ATOM 1343 C CA . SER A 1 178 ? -11.265 -1.926 5.208 1.00 84.06 178 SER A CA 1
ATOM 1344 C C . SER A 1 178 ? -11.622 -3.111 4.319 1.00 84.06 178 SER A C 1
ATOM 1346 O O . SER A 1 178 ? -12.567 -3.078 3.527 1.00 84.06 178 SER A O 1
ATOM 1348 N N . ASP A 1 179 ? -10.859 -4.186 4.455 1.00 76.06 179 ASP A N 1
ATOM 1349 C CA . ASP A 1 179 ? -11.119 -5.438 3.763 1.00 76.06 179 ASP A CA 1
ATOM 1350 C C . ASP A 1 179 ? -12.268 -6.231 4.417 1.00 76.06 179 ASP A C 1
ATOM 1352 O O . ASP A 1 179 ? -12.924 -5.786 5.361 1.00 76.06 179 ASP A O 1
ATOM 1356 N N . SER A 1 180 ? -12.524 -7.443 3.918 1.00 74.12 180 SER A N 1
ATOM 1357 C CA . SER A 1 180 ? -13.563 -8.334 4.454 1.00 74.12 180 SER A CA 1
ATOM 1358 C C . SER A 1 180 ? -13.321 -8.783 5.900 1.00 74.12 180 SER A C 1
ATOM 1360 O O . SER A 1 180 ? -14.243 -9.282 6.538 1.00 74.12 180 SER A O 1
ATOM 1362 N N . SER A 1 181 ? -12.091 -8.659 6.402 1.00 77.25 181 SER A N 1
ATOM 1363 C CA . SER A 1 181 ? -11.738 -8.920 7.800 1.00 77.25 181 SER A CA 1
ATOM 1364 C C . SER A 1 181 ? -11.821 -7.668 8.679 1.00 77.25 181 SER A C 1
ATOM 1366 O O . SER A 1 181 ? -11.642 -7.765 9.889 1.00 77.25 181 SER A O 1
ATOM 1368 N N . GLY A 1 182 ? -12.114 -6.506 8.087 1.00 81.19 182 GLY A N 1
ATOM 1369 C CA . GLY A 1 182 ? -12.128 -5.218 8.772 1.00 81.19 182 GLY A CA 1
ATOM 1370 C C . GLY A 1 182 ? -10.753 -4.558 8.857 1.00 81.19 182 GLY A C 1
ATOM 1371 O O . GLY A 1 182 ? -10.653 -3.438 9.346 1.00 81.19 182 GLY A O 1
ATOM 1372 N N . ALA A 1 183 ? -9.690 -5.196 8.369 1.00 86.19 183 ALA A N 1
ATOM 1373 C CA . ALA A 1 183 ? -8.354 -4.619 8.397 1.00 86.19 183 ALA A CA 1
ATOM 1374 C C . ALA A 1 183 ? -8.210 -3.547 7.313 1.00 86.19 183 ALA A C 1
ATOM 1376 O O . ALA A 1 183 ? -8.668 -3.724 6.185 1.00 86.19 183 ALA A O 1
ATOM 1377 N N . PHE A 1 184 ? -7.543 -2.444 7.635 1.00 86.69 184 PHE A N 1
ATOM 1378 C CA . PHE A 1 184 ? -7.169 -1.425 6.661 1.00 86.69 184 PHE A CA 1
ATOM 1379 C C . PHE A 1 184 ? -5.735 -0.980 6.889 1.00 86.69 184 PHE A C 1
ATOM 1381 O O . PHE A 1 184 ? -5.209 -1.053 8.004 1.00 86.69 184 PHE A O 1
ATOM 1388 N N . ALA A 1 185 ? -5.117 -0.462 5.833 1.00 88.06 185 ALA A N 1
ATOM 1389 C CA . ALA A 1 185 ? -3.863 0.243 5.970 1.00 88.06 185 ALA A CA 1
ATOM 1390 C C . ALA A 1 185 ? -3.594 1.191 4.798 1.00 88.06 185 ALA A C 1
ATOM 1392 O O . ALA A 1 185 ? -4.060 1.004 3.675 1.00 88.06 185 ALA A O 1
ATOM 1393 N N . THR A 1 186 ? -2.872 2.262 5.103 1.00 88.69 186 THR A N 1
ATOM 1394 C CA . THR A 1 186 ? -2.522 3.342 4.185 1.00 88.69 186 THR A CA 1
ATOM 1395 C C . THR A 1 186 ? -1.196 3.968 4.600 1.00 88.69 186 THR A C 1
ATOM 1397 O O . THR A 1 186 ? -0.675 3.706 5.684 1.00 88.69 186 THR A O 1
ATOM 1400 N N . VAL A 1 187 ? -0.636 4.801 3.734 1.00 87.56 187 VAL A N 1
ATOM 1401 C CA . VAL A 1 187 ? 0.558 5.596 4.019 1.00 87.56 187 VAL A CA 1
ATOM 1402 C C . VAL A 1 187 ? 0.180 7.066 3.912 1.00 87.56 187 VAL A C 1
ATOM 1404 O O . VAL A 1 187 ? -0.561 7.443 3.007 1.00 87.56 187 VAL A O 1
ATOM 1407 N N . VAL A 1 188 ? 0.671 7.872 4.847 1.00 86.75 188 VAL A N 1
ATOM 1408 C CA . VAL A 1 188 ? 0.557 9.335 4.824 1.00 86.75 188 VAL A CA 1
ATOM 1409 C C . VAL A 1 188 ? 1.950 9.951 4.824 1.00 86.75 188 VAL A C 1
ATOM 1411 O O . VAL A 1 188 ? 2.866 9.449 5.481 1.00 86.75 188 VAL A O 1
ATOM 1414 N N . SER A 1 189 ? 2.117 11.027 4.068 1.00 85.81 189 SER A N 1
ATOM 1415 C CA . SER A 1 189 ? 3.393 11.711 3.877 1.00 85.81 189 SER A CA 1
ATOM 1416 C C . SER A 1 189 ? 3.566 12.832 4.899 1.00 85.81 189 SER A C 1
ATOM 1418 O O . SER A 1 189 ? 2.680 13.651 5.108 1.00 85.81 189 SER A O 1
ATOM 1420 N N . ILE A 1 190 ? 4.741 12.901 5.515 1.00 77.19 190 ILE A N 1
ATOM 1421 C CA . ILE A 1 190 ? 5.129 13.940 6.482 1.00 77.19 190 ILE A CA 1
ATOM 1422 C C . ILE A 1 190 ? 5.559 15.245 5.768 1.00 77.19 190 ILE A C 1
ATOM 1424 O O . ILE A 1 190 ? 5.713 16.277 6.413 1.00 77.19 190 ILE A O 1
ATOM 1428 N N . ALA A 1 191 ? 5.659 15.213 4.432 1.00 65.44 191 ALA A N 1
ATOM 1429 C CA . ALA A 1 191 ? 6.294 16.202 3.558 1.00 65.44 191 ALA A CA 1
ATOM 1430 C C . ALA A 1 191 ? 7.820 16.350 3.809 1.00 65.44 191 ALA A C 1
ATOM 1432 O O . ALA A 1 191 ? 8.268 16.356 4.954 1.00 65.44 191 ALA A O 1
ATOM 1433 N N . PRO A 1 192 ? 8.646 16.434 2.746 1.00 47.91 192 PRO A N 1
ATOM 1434 C CA . PRO A 1 192 ? 10.112 16.427 2.856 1.00 47.91 192 PRO A CA 1
ATOM 1435 C C . PRO A 1 192 ? 10.726 17.771 3.294 1.00 47.91 192 PRO A C 1
ATOM 1437 O O . PRO A 1 192 ? 11.883 17.813 3.722 1.00 47.91 192 PRO A O 1
ATOM 1440 N N . ASP A 1 193 ? 9.962 18.863 3.244 1.00 44.69 193 ASP A N 1
ATOM 1441 C CA . ASP A 1 193 ? 10.481 20.204 3.503 1.00 44.69 193 ASP A CA 1
ATOM 1442 C C . ASP A 1 193 ? 10.391 20.550 5.003 1.00 44.69 193 ASP A C 1
ATOM 1444 O O . ASP A 1 193 ? 9.460 21.192 5.463 1.00 44.69 193 ASP A O 1
ATOM 1448 N N . HIS A 1 194 ? 11.385 20.080 5.762 1.00 43.28 194 HIS A N 1
ATOM 1449 C CA . HIS A 1 194 ? 12.100 20.754 6.871 1.00 43.28 194 HIS A CA 1
ATOM 1450 C C . HIS A 1 194 ? 11.371 21.267 8.132 1.00 43.28 194 HIS A C 1
ATOM 1452 O O . HIS A 1 194 ? 11.881 22.191 8.770 1.00 43.28 194 HIS A O 1
ATOM 1458 N N . TRP A 1 195 ? 10.236 20.710 8.558 1.00 45.81 195 TRP A N 1
ATOM 1459 C CA . TRP A 1 195 ? 9.631 21.124 9.836 1.00 45.81 195 TRP A CA 1
ATOM 1460 C C . TRP A 1 195 ? 9.725 19.988 10.854 1.00 45.81 195 TRP A C 1
ATOM 1462 O O . TRP A 1 195 ? 9.078 18.951 10.718 1.00 45.81 195 TRP A O 1
ATOM 1472 N N . TYR A 1 196 ? 10.539 20.186 11.896 1.00 56.59 196 TYR A N 1
ATOM 1473 C CA . TYR A 1 196 ? 10.631 19.260 13.026 1.00 56.59 196 TYR A CA 1
ATOM 1474 C C . TYR A 1 196 ? 9.375 19.393 13.883 1.00 56.59 196 TYR A C 1
ATOM 1476 O O . TYR A 1 196 ? 9.343 20.145 14.857 1.00 56.59 196 TYR A O 1
ATOM 1484 N N . ALA A 1 197 ? 8.312 18.690 13.498 1.00 55.41 197 ALA A N 1
ATOM 1485 C CA . ALA A 1 197 ? 7.147 18.567 14.354 1.00 55.41 197 ALA A CA 1
ATOM 1486 C C . ALA A 1 197 ? 7.571 17.935 15.685 1.00 55.41 197 ALA A C 1
ATOM 1488 O O . ALA A 1 197 ? 8.267 16.922 15.706 1.00 55.41 197 ALA A O 1
ATOM 1489 N N . SER A 1 198 ? 7.130 18.512 16.801 1.00 57.66 198 SER A N 1
ATOM 1490 C CA . SER A 1 198 ? 7.334 17.903 18.118 1.00 57.66 198 SER A CA 1
ATOM 1491 C C . SER A 1 198 ? 6.448 16.670 18.300 1.00 57.66 198 SER A C 1
ATOM 1493 O O . SER A 1 198 ? 6.771 15.772 19.077 1.00 57.66 198 SER A O 1
ATOM 1495 N N . ARG A 1 199 ? 5.329 16.617 17.564 1.00 72.88 199 ARG A N 1
ATOM 1496 C CA . ARG A 1 199 ? 4.360 15.526 17.613 1.00 72.88 199 ARG A CA 1
ATOM 1497 C C . ARG A 1 199 ? 3.556 15.416 16.324 1.00 72.88 199 ARG A C 1
ATOM 1499 O O . ARG A 1 199 ? 3.002 16.407 15.843 1.00 72.88 199 ARG A O 1
ATOM 1506 N N . PHE A 1 200 ? 3.397 14.186 15.851 1.00 80.38 200 PHE A N 1
ATOM 1507 C CA . PHE A 1 200 ? 2.427 13.822 14.827 1.00 80.38 200 PHE A CA 1
ATOM 1508 C C . PHE A 1 200 ? 1.161 13.265 15.473 1.00 80.38 200 PHE A C 1
ATOM 1510 O O . PHE A 1 200 ? 1.209 12.498 16.438 1.00 80.38 200 PHE A O 1
ATOM 1517 N N . ILE A 1 201 ? 0.016 13.668 14.937 1.00 82.44 201 ILE A N 1
ATOM 1518 C CA . ILE A 1 201 ? -1.311 13.222 15.347 1.00 82.44 201 ILE A CA 1
ATOM 1519 C C . ILE A 1 201 ? -1.974 12.654 14.098 1.00 82.44 201 ILE A C 1
ATOM 1521 O O . ILE A 1 201 ? -2.119 13.363 13.107 1.00 82.44 201 ILE A O 1
ATOM 1525 N N . VAL A 1 202 ? -2.358 11.385 14.138 1.00 83.94 202 VAL A N 1
ATOM 1526 C CA . VAL A 1 202 ? -3.124 10.746 13.069 1.00 83.94 202 VAL A CA 1
ATOM 1527 C C . VAL A 1 202 ? -4.534 10.514 13.570 1.00 83.94 202 VAL A C 1
ATOM 1529 O O . VAL A 1 202 ? -4.737 9.914 14.625 1.00 83.94 202 VAL A O 1
ATOM 1532 N N . GLU A 1 203 ? -5.493 11.004 12.802 1.00 87.06 203 GLU A N 1
ATOM 1533 C CA . GLU A 1 203 ? -6.922 10.843 13.033 1.00 87.06 203 GLU A CA 1
ATOM 1534 C C . GLU A 1 203 ? -7.460 9.909 11.950 1.00 87.06 203 GLU A C 1
ATOM 1536 O O . GLU A 1 203 ? -7.212 10.141 10.769 1.00 87.06 203 GLU A O 1
ATOM 1541 N N . ALA A 1 204 ? -8.166 8.850 12.336 1.00 86.88 204 ALA A N 1
ATOM 1542 C CA . ALA A 1 204 ? -8.853 7.955 11.415 1.00 86.88 204 ALA A CA 1
ATOM 1543 C C . ALA A 1 204 ? -10.348 7.938 11.739 1.00 86.88 204 ALA A C 1
ATOM 1545 O O . ALA A 1 204 ? -10.718 7.729 12.892 1.00 86.88 204 ALA A O 1
ATOM 1546 N N . SER A 1 205 ? -11.194 8.145 10.736 1.00 87.50 205 SER A N 1
ATOM 1547 C CA . SER A 1 205 ? -12.652 8.126 10.882 1.00 87.50 205 SER A CA 1
ATOM 1548 C C . SER A 1 205 ? -13.305 7.345 9.752 1.00 87.50 205 SER A C 1
ATOM 1550 O O . SER A 1 205 ? -13.035 7.604 8.577 1.00 87.50 205 SER A O 1
ATOM 1552 N N . GLY A 1 206 ? -14.168 6.404 10.104 1.00 83.75 206 GLY A N 1
ATOM 1553 C CA . GLY A 1 206 ? -15.049 5.701 9.189 1.00 83.75 206 GLY A CA 1
ATOM 1554 C C . GLY A 1 206 ? -16.387 6.416 8.993 1.00 83.75 206 GLY A C 1
ATOM 1555 O O . GLY A 1 206 ? -16.721 7.405 9.649 1.00 83.75 206 GLY A O 1
ATOM 1556 N N . GLU A 1 207 ? -17.160 5.925 8.031 1.00 71.44 207 GLU A N 1
ATOM 1557 C CA . GLU A 1 207 ? -18.484 6.457 7.719 1.00 71.44 207 GLU A CA 1
ATOM 1558 C C . GLU A 1 207 ? -19.465 6.179 8.870 1.00 71.44 207 GLU A C 1
ATOM 1560 O O . GLU A 1 207 ? -19.854 5.039 9.099 1.00 71.44 207 GLU A O 1
ATOM 1565 N N . GLY A 1 208 ? -19.862 7.228 9.597 1.00 65.75 208 GLY A N 1
ATOM 1566 C CA . GLY A 1 208 ? -20.753 7.122 10.761 1.00 65.75 208 GLY A CA 1
ATOM 1567 C C . GLY A 1 208 ? -20.059 7.257 12.120 1.00 65.75 208 GLY A C 1
ATOM 1568 O O . GLY A 1 208 ? -20.745 7.224 13.141 1.00 65.75 208 GLY A O 1
ATOM 1569 N N . ASP A 1 209 ? -18.738 7.465 12.148 1.00 71.50 209 ASP A N 1
ATOM 1570 C CA . ASP A 1 209 ? -18.020 7.794 13.380 1.00 71.50 209 ASP A CA 1
ATOM 1571 C C . ASP A 1 209 ? -18.506 9.126 13.969 1.00 71.50 209 ASP A C 1
ATOM 1573 O O . ASP A 1 209 ? -18.503 10.167 13.307 1.00 71.50 209 ASP A O 1
ATOM 1577 N N . ALA A 1 210 ? -18.883 9.114 15.250 1.00 70.88 210 ALA A N 1
ATOM 1578 C CA . ALA A 1 210 ? -19.214 10.339 15.982 1.00 70.88 210 ALA A CA 1
ATOM 1579 C C . ALA A 1 210 ? -17.964 11.189 16.286 1.00 70.88 210 ALA A C 1
ATOM 1581 O O . ALA A 1 210 ? -18.063 12.403 16.477 1.00 70.88 210 ALA A O 1
ATOM 1582 N N . ALA A 1 211 ? -16.792 10.551 16.346 1.00 72.00 211 ALA A N 1
ATOM 1583 C CA . ALA A 1 211 ? -15.491 11.176 16.544 1.00 72.00 211 ALA A CA 1
ATOM 1584 C C . ALA A 1 211 ? -14.382 10.296 15.937 1.00 72.00 211 ALA A C 1
ATOM 1586 O O . ALA A 1 211 ? -14.529 9.076 15.924 1.00 72.00 211 ALA A O 1
ATOM 1587 N N . PRO A 1 212 ? -13.264 10.879 15.469 1.00 80.25 212 PRO A N 1
ATOM 1588 C CA . PRO A 1 212 ? -12.158 10.103 14.919 1.00 80.25 212 PRO A CA 1
ATOM 1589 C C . PRO A 1 212 ? -11.407 9.321 16.005 1.00 80.25 212 PRO A C 1
ATOM 1591 O O . PRO A 1 212 ? -11.200 9.810 17.119 1.00 80.25 212 PRO A O 1
ATOM 1594 N N . THR A 1 213 ? -10.893 8.149 15.639 1.00 82.12 213 THR A N 1
ATOM 1595 C CA . THR A 1 213 ? -9.899 7.413 16.425 1.00 82.12 213 THR A CA 1
ATOM 1596 C C . THR A 1 213 ? -8.538 8.075 16.246 1.00 82.12 213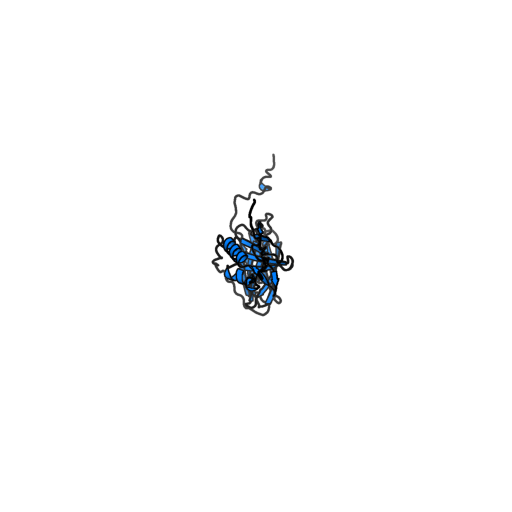 THR A C 1
ATOM 1598 O O . THR A 1 213 ? -8.081 8.297 15.125 1.00 82.12 213 THR A O 1
ATOM 1601 N N . ILE A 1 214 ? -7.885 8.418 17.358 1.00 80.88 214 ILE A N 1
ATOM 1602 C CA . ILE A 1 214 ? -6.660 9.226 17.359 1.00 80.88 214 ILE A CA 1
ATOM 1603 C C . ILE A 1 214 ? -5.479 8.388 17.834 1.00 80.88 214 ILE A C 1
ATOM 1605 O O . ILE A 1 214 ? -5.506 7.832 18.929 1.00 80.88 214 ILE A O 1
ATOM 1609 N N . ALA A 1 215 ? -4.400 8.392 17.058 1.00 77.94 215 ALA A N 1
ATOM 1610 C CA . ALA A 1 215 ? -3.101 7.876 17.462 1.00 77.94 215 ALA A CA 1
ATOM 1611 C C . ALA A 1 215 ? -2.041 8.980 17.359 1.00 77.94 215 ALA A C 1
ATOM 1613 O O . ALA A 1 215 ? -2.146 9.906 16.554 1.00 77.94 215 ALA A O 1
ATOM 1614 N N . LYS A 1 216 ? -1.020 8.915 18.216 1.00 79.75 216 LYS A N 1
ATOM 1615 C CA . LYS A 1 216 ? 0.022 9.943 18.316 1.00 79.75 216 LYS A CA 1
ATOM 1616 C C . LYS A 1 216 ? 1.396 9.299 18.223 1.00 79.75 216 LYS A C 1
ATOM 1618 O O . LYS A 1 216 ? 1.615 8.243 18.810 1.00 79.75 216 LYS A O 1
ATOM 1623 N N . ILE A 1 217 ? 2.306 9.963 17.522 1.00 73.44 217 ILE A N 1
ATOM 1624 C CA . ILE A 1 217 ? 3.734 9.650 17.522 1.00 73.44 217 ILE A CA 1
ATOM 1625 C C . ILE A 1 217 ? 4.461 10.897 18.014 1.00 73.44 217 ILE A C 1
ATOM 1627 O O . ILE A 1 217 ? 4.334 11.971 17.422 1.00 73.44 217 ILE A O 1
ATOM 1631 N N . ASP A 1 218 ? 5.219 10.754 19.096 1.00 68.69 218 ASP A N 1
ATOM 1632 C CA . ASP A 1 218 ? 6.212 11.754 19.470 1.00 68.69 218 ASP A CA 1
ATOM 1633 C C . ASP A 1 218 ? 7.426 11.568 18.552 1.00 68.69 218 ASP A C 1
ATOM 1635 O O . ASP A 1 218 ? 7.928 10.453 18.393 1.00 68.69 218 ASP A O 1
ATOM 1639 N N . ALA A 1 219 ? 7.873 12.642 17.903 1.00 61.28 219 ALA A N 1
ATOM 1640 C CA . ALA A 1 219 ? 9.064 12.575 17.068 1.00 61.28 219 ALA A CA 1
ATOM 1641 C C . ALA A 1 219 ? 10.290 12.397 17.982 1.00 61.28 219 ALA A C 1
ATOM 1643 O O . ALA A 1 219 ? 10.669 13.316 18.707 1.00 61.28 219 ALA A O 1
ATOM 1644 N N . MET A 1 220 ? 10.898 11.208 17.976 1.00 43.00 220 MET A N 1
ATOM 1645 C CA . MET A 1 220 ? 12.094 10.887 18.760 1.00 43.00 220 MET A CA 1
ATOM 1646 C C . MET A 1 220 ? 13.197 10.370 17.832 1.00 43.00 220 MET A C 1
ATOM 1648 O O . MET A 1 220 ? 13.232 9.194 17.501 1.00 43.00 220 MET A O 1
ATOM 1652 N N . GLU A 1 221 ? 14.043 11.279 17.352 1.00 39.88 221 GLU A N 1
ATOM 1653 C CA . GLU A 1 221 ? 15.487 11.347 17.632 1.00 39.88 221 GLU A CA 1
ATOM 1654 C C . GLU A 1 221 ? 16.049 12.506 16.797 1.00 39.88 221 GLU A C 1
ATOM 1656 O O . GLU A 1 221 ? 15.924 12.550 15.573 1.00 39.88 221 GLU A O 1
ATOM 1661 N N . GLN A 1 222 ? 16.586 13.516 17.482 1.00 39.00 222 GLN A N 1
ATOM 1662 C CA . GLN A 1 222 ? 17.237 14.653 16.843 1.00 39.00 222 GLN A CA 1
ATOM 1663 C C . GLN A 1 222 ? 18.412 14.126 16.022 1.00 39.00 222 GLN A C 1
ATOM 1665 O O . GLN A 1 222 ? 19.326 13.542 16.593 1.00 39.00 222 GLN A O 1
ATOM 1670 N N . ASN A 1 223 ? 18.433 14.361 14.711 1.00 38.59 223 ASN A N 1
ATOM 1671 C CA . ASN A 1 223 ? 19.686 14.278 13.972 1.00 38.59 223 ASN A CA 1
ATOM 1672 C C . ASN A 1 223 ? 20.466 15.581 14.242 1.00 38.59 223 ASN A C 1
ATOM 1674 O O . ASN A 1 223 ? 20.093 16.623 13.696 1.00 38.59 223 ASN A O 1
ATOM 1678 N N . PRO A 1 224 ? 21.535 15.573 15.064 1.00 38.28 224 PRO A N 1
ATOM 1679 C CA . PRO A 1 224 ? 22.270 16.788 15.423 1.00 38.28 224 PRO A CA 1
ATOM 1680 C C . PRO A 1 224 ? 23.000 17.428 14.230 1.00 38.28 224 PRO A C 1
ATOM 1682 O O . PRO A 1 224 ? 23.496 18.547 14.345 1.00 38.28 224 PRO A O 1
ATOM 1685 N N . ALA A 1 225 ? 23.081 16.739 13.086 1.00 37.88 225 ALA A N 1
ATOM 1686 C CA . ALA A 1 225 ? 23.736 17.242 11.883 1.00 37.88 225 ALA A CA 1
ATOM 1687 C C . ALA A 1 225 ? 22.856 18.188 11.049 1.00 37.88 225 ALA A C 1
ATOM 1689 O O . ALA A 1 225 ? 23.366 18.865 10.157 1.00 37.88 225 ALA A O 1
ATOM 1690 N N . ALA A 1 226 ? 21.553 18.267 11.319 1.00 39.88 226 ALA A N 1
ATOM 1691 C CA . ALA A 1 226 ? 20.640 19.070 10.523 1.00 39.88 226 ALA A CA 1
ATOM 1692 C C . ALA A 1 226 ? 20.580 20.525 11.023 1.00 39.88 226 ALA A C 1
ATOM 1694 O O . ALA A 1 226 ? 19.550 21.012 11.485 1.00 39.88 226 ALA A O 1
ATOM 1695 N N . ARG A 1 227 ? 21.719 21.224 10.933 1.00 35.31 227 ARG A N 1
ATOM 1696 C CA . ARG A 1 227 ? 21.769 22.687 11.047 1.00 35.31 227 ARG A CA 1
ATOM 1697 C C . ARG A 1 227 ? 21.045 23.299 9.854 1.00 35.31 227 ARG A C 1
ATOM 1699 O O . ARG A 1 227 ? 21.309 22.930 8.709 1.00 35.31 227 ARG A O 1
ATOM 1706 N N . THR A 1 228 ? 20.130 24.225 10.109 1.00 39.16 228 THR A N 1
ATOM 1707 C CA . THR A 1 228 ? 19.455 24.948 9.030 1.00 39.16 228 THR A CA 1
ATOM 1708 C C . THR A 1 228 ? 20.322 26.121 8.571 1.00 39.16 228 THR A C 1
ATOM 1710 O O . THR A 1 228 ? 21.006 26.741 9.376 1.00 39.16 228 THR A O 1
ATOM 1713 N N . LYS A 1 229 ? 20.267 26.493 7.283 1.00 40.12 229 LYS A N 1
ATOM 1714 C CA . LYS A 1 229 ? 20.884 27.745 6.788 1.00 40.12 229 LYS A CA 1
ATOM 1715 C C . LYS A 1 229 ? 20.328 29.005 7.473 1.00 40.12 229 LYS A C 1
ATOM 1717 O O . LYS A 1 229 ? 20.931 30.064 7.356 1.00 40.12 229 LYS A O 1
ATOM 1722 N N . ALA A 1 230 ? 19.182 28.899 8.151 1.00 44.12 230 ALA A N 1
ATOM 1723 C CA . ALA A 1 230 ? 18.623 29.977 8.959 1.00 44.12 230 ALA A CA 1
ATOM 1724 C C . ALA A 1 230 ? 19.411 30.197 10.265 1.00 44.12 230 ALA A C 1
ATOM 1726 O O . ALA A 1 230 ? 19.470 31.332 10.726 1.00 44.12 230 ALA A O 1
ATOM 1727 N N . ASP A 1 231 ? 20.073 29.163 10.798 1.00 46.28 231 ASP A N 1
ATOM 1728 C CA . ASP A 1 231 ? 20.973 29.277 11.958 1.00 46.28 231 ASP A CA 1
ATOM 1729 C C . ASP A 1 231 ? 22.358 29.844 11.584 1.00 46.28 231 ASP A C 1
ATOM 1731 O O . ASP A 1 231 ? 23.085 30.307 12.456 1.00 46.28 231 ASP A O 1
ATOM 1735 N N . ASP A 1 232 ? 22.715 29.840 10.293 1.00 48.03 232 ASP A N 1
ATOM 1736 C CA . ASP A 1 232 ? 23.955 30.429 9.751 1.00 48.03 232 ASP A CA 1
ATOM 1737 C C . ASP A 1 232 ? 23.822 31.933 9.433 1.00 48.03 232 ASP A C 1
ATOM 1739 O O . ASP A 1 232 ? 24.764 32.560 8.938 1.00 48.03 232 ASP A O 1
ATOM 1743 N N . LEU A 1 233 ? 22.667 32.547 9.716 1.00 46.16 233 LEU A N 1
ATOM 1744 C CA . LEU A 1 233 ? 22.529 34.002 9.698 1.00 46.16 233 LEU A CA 1
ATOM 1745 C C . LEU A 1 233 ? 23.008 34.580 11.030 1.00 46.16 233 LEU A C 1
ATOM 1747 O O . LEU A 1 233 ? 22.231 35.119 11.816 1.00 46.16 233 LEU A O 1
ATOM 1751 N N . ASP A 1 234 ? 24.318 34.493 11.252 1.00 51.25 234 ASP A N 1
ATOM 1752 C CA . ASP A 1 234 ? 24.984 35.338 12.234 1.00 51.25 234 ASP A CA 1
ATOM 1753 C C . ASP A 1 234 ? 24.761 36.809 11.823 1.00 51.25 234 ASP A C 1
ATOM 1755 O O . ASP A 1 234 ? 25.059 37.182 10.676 1.00 51.25 234 ASP A O 1
ATOM 1759 N N . PRO A 1 235 ? 24.232 37.676 12.705 1.00 49.62 235 PRO A N 1
ATOM 1760 C CA . PRO A 1 235 ? 24.178 39.099 12.426 1.00 49.62 235 PRO A CA 1
ATOM 1761 C C . PRO A 1 235 ? 25.618 39.609 12.348 1.00 49.62 235 PRO A C 1
ATOM 1763 O O . PRO A 1 235 ? 26.330 39.672 13.350 1.00 49.62 235 PRO A O 1
ATOM 1766 N N . LYS A 1 236 ? 26.067 39.961 11.139 1.00 50.22 236 LYS A N 1
ATOM 1767 C CA . LYS A 1 236 ? 27.333 40.679 10.973 1.00 50.22 236 LYS A CA 1
ATOM 1768 C C . LYS A 1 236 ? 27.264 41.977 11.802 1.00 50.22 236 LYS A C 1
ATOM 1770 O O . LYS A 1 236 ? 26.276 42.698 11.644 1.00 50.22 236 LYS A O 1
ATOM 1775 N N . PRO A 1 237 ? 28.258 42.251 12.666 1.00 58.53 237 PRO A N 1
ATOM 1776 C CA . PRO A 1 237 ? 28.328 43.492 13.435 1.00 58.53 237 PRO A CA 1
ATOM 1777 C C . PRO A 1 237 ? 28.529 44.721 12.541 1.00 58.53 237 PRO A C 1
ATOM 1779 O O . PRO A 1 237 ? 29.101 44.571 11.433 1.00 58.53 237 PRO A O 1
#

Sequence (237 aa):
MNRLTRSAAITSLATLSVLASSARASADDALSLTRVARQLGFHYSYLPFENAVSLARPGIVVVVRPGDPFFSANERREPVFGMVPEYRQNDVYVSRSFMSEIRGLGQPFPAPSARLVVQRGPVDQGHVSELHLSQIPDAPTITVTGTATPGSRIEVVLRAALSASVPIVILDRATAFSDSSGAFATVVSIAPDHWYASRFIVEASGEGDAAPTIAKIDAMEQNPAARTKADDLDPKP

Secondary structure (DSSP, 8-state):
--------------------------GGGEEEHHHHHHHHTPEEEEETTTTEEEEEETTEEEEE-TT-SEEEETTEEEEPPSSPPEEETTEEEEEHHHHHHHHHHHTTS---------------TT-EEEEEEEEPTTSSEEEEEEEESTT-EEEEEEEEE-STTSPEEEEEEEEEE--TTSEEEEEEE--SS----SEEEEEEEETT-SS-EEEEEE-----TT---TTTT-----

=== Feature glossary ===
The record interleaves many kinds of information about one protein. Here is each kind framed as the question it answers.

Q: What does the local fold look like, residue by residue?
A: The Foldseek 3Di string encodes local tertiary geometry as a 20-letter alphabet — one character per residue — derived from the relative positions of nearby Cα atoms. Unlike the amino-acid sequence, 3Di is a direct function of the 3D structure, so two proteins with the same fold have similar 3Di 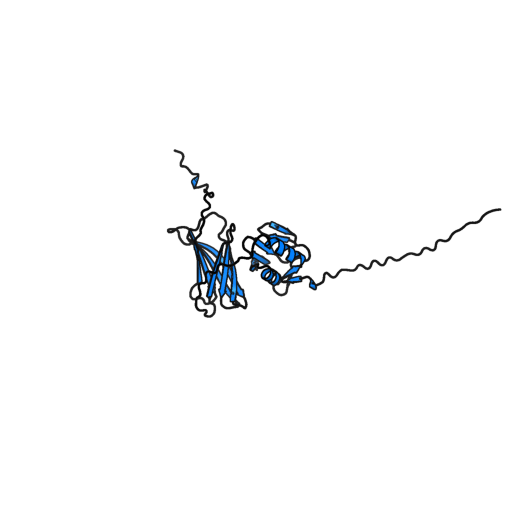strings even at low sequence identity.

Q: Which residues are in helices, strands, or loops?
A: The SS8 string is DSSP's per-residue secondary-structure call. α-helix (H) means an i→i+4 H-bond ladder; β-strand (E) means the residue participates in a β-sheet; 3₁₀ (G) and π (I) are tighter and wider helices; T/S are turns/bends; '-' is loop.

Q: How big and how compact is the whole molecule?
A: Radius of gyration (Rg) is the root-mean-square distance of Cα atoms from their centroid — a single number for overall size and compactness. A globular domain of N residues has Rg ≈ 2.2·N^0.38 Å; an extended or disordered chain has a much larger Rg. The Cα contact count is the number of residue pairs whose Cα atoms are within 8 Å and are more than four positions apart in sequence — a standard proxy for tertiary packing density. The bounding box is the smallest axis-aligned box enclosing all Cα atoms.

Q: Where is each backbone atom in 3D?
A: Structure coordinates are given as an mmCIF _atom_site loop: one row per atom with element, residue name, chain id, sequence number, and x/y/z position in Å. Only the four main-chain atoms per residue are included here; side chains are omitted to keep the record compact.

Q: What is the amino-acid chain?
A: Primary structure: the covalent order of the twenty standard amino acids along the backbone. Two proteins with the same sequence will (almost always) fold to the same structure; two with 30% identity often share a fold but not the details.

Q: What if only a Cα trace is available?
A: Three-state secondary structure (P-SEA) collapses the eight DSSP classes into helix (a), strand (b), and coil (c). P-SEA assigns these from Cα geometry alone — distances and angles — without requiring backbone oxygens, so it works on any Cα trace.

Q: What family and function is it annotated with?
A: Database cross-references. InterPro integrates a dozen domain/family signature databases into unified entries with residue-range hits. GO terms attach function/process/location labels with evidence codes. CATH codes position the fold in a four-level structural taxonomy. Organism is the NCBI-taxonomy species name.

Q: How confident is the AlphaFold model at each residue?
A: pLDDT is the predicted lDDT-Cα score: AlphaFold's confidence that the local environment of each residue (all inter-atomic distances within 15 Å) is correctly placed. It is a per-residue number between 0 and 100, with higher meaning more reliable.

Q: How mobile is each atom in the crystal?
A: B-factor (Debye–Waller factor) reflects atomic displacement in the crystal lattice. It is an experimental observable (units Å²), not a prediction; low values mean the atom is pinned down, high values mean it moves or is heterogeneous across the crystal.

Q: Which residues are buried vs exposed?
A: SASA measures how much of the protein is reachable by solvent. It is computed by rolling a water-sized probe over the atomic surface and summing the exposed area (Å²). Per-residue SASA distinguishes core (buried, low SASA) from surface (exposed, high SASA) residues; total SASA is a whole-molecule size measure.

Q: What do the diagnostic plots show?
A: Plot images: a contact map (which residues are close in 3D, as an N×N binary image), a Ramachandran scatter (backbone torsion angles, revealing secondary-structure composition at a glance), and — for AlphaFold structures — a PAE heatmap (pairwise prediction confidence).

Q: What known structures does this most resemble?
A: The Foldseek neighbor list gives the closest experimentally determined structures in the PDB, ranked by structural alignment. TM-score near 1 means near-identical fold; near 0.3 means only rough topology match. This is how one finds what a novel AlphaFold prediction most resembles in the solved-structure universe.

Q: Are the domains correctly placed relative to each other?
A: Predicted aligned error is AlphaFold's pairwise confidence. Unlike pLDDT (per-residue), PAE is per-residue-pair and captures whether two parts of the structure are correctly placed relative to each other. Units are ångströms of expected positional error.

Q: What do the rendered images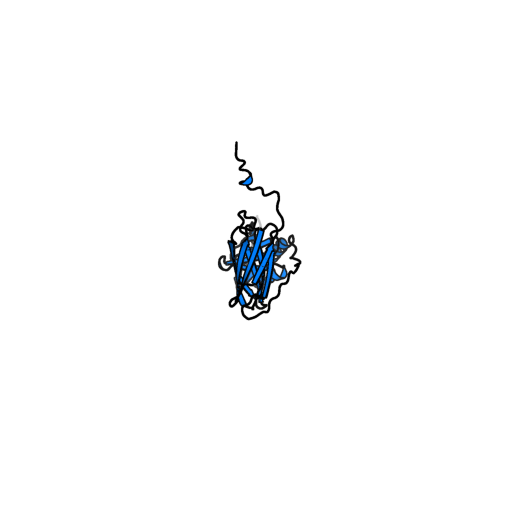 show?
A: Structure images are PyMOL renders from six orthogonal camera directions. Cartoon representation draws helices as coils and strands as arrows; sticks shows the backbone as bonds; surface shows the solvent-excluded envelope. Rainbow coloring maps sequence position to hue (blue→red, N→C); chain coloring assigns a distinct color per polypeptide.

Q: What are the backbone torsion angles?
A: φ (phi) and ψ (psi) are the two rotatable backbone dihedrals per residue: φ is the C(i-1)–N–Cα–C torsion, ψ is the N–Cα–C–N(i+1) torsion, both in degrees on (−180°, 180°]. α-helical residues cluster near (−60°, −45°); β-strand residues near (−120°, +130°). A Ramachandran plot is simply a scatter of (φ, ψ) for every residue.